Protein AF-A0A2M8NS99-F1 (afdb_monomer)

Mean predicted aligned error: 9.08 Å

pLDDT: mean 77.63, std 15.76, range [29.02, 94.31]

Solvent-accessible surface area (backbone atoms only — not comparable to full-atom values): 10751 Å² total; per-residue (Å²): 141,72,66,73,66,52,71,76,62,63,69,72,91,75,60,57,54,27,53,66,47,41,53,50,58,48,65,72,43,57,69,70,59,41,52,50,49,53,50,55,52,52,52,53,46,52,51,51,50,53,51,46,49,51,53,46,47,68,54,48,51,61,51,54,48,69,75,50,87,65,90,80,51,76,65,55,56,52,54,54,49,51,52,55,53,51,39,52,54,50,37,52,63,74,55,77,56,71,60,64,80,67,55,56,99,84,62,46,72,67,52,52,27,51,49,39,17,51,51,24,24,54,44,17,26,55,38,17,27,54,49,30,30,51,49,48,49,52,53,50,52,53,50,47,58,63,24,70,79,54,90,58,91,76,82,86,55,68,66,60,33,51,49,47,4,47,51,38,8,65,56,38,8,60,46,37,9,50,51,29,27,51,46,31,46,49,55,55,51,52,55,50,62,70,63,74,110

Secondary structure (DSSP, 8-state):
--SHHHHH---GGGS-SSHHHHHHHHHHS-HHHHHHHHHHHHHHHHHHHHHHHHHHHHHHHHHHHHHS-S---HHHHHHHHHHHHHHHHHHHHHH--SS-S---TT--HHHHHHHHHHHHHHHHHHHHHHHHHHHHHHHHHHHHHHHHTTT------HHHHHHHHHHHHHHHHHHHHHHHHHHHHHHHHHHHHHH--

Foldseek 3Di:
DPVVVVLLCLPPVPFQFFPVSLVVLLVPFDPVLNVVLVCQLVVV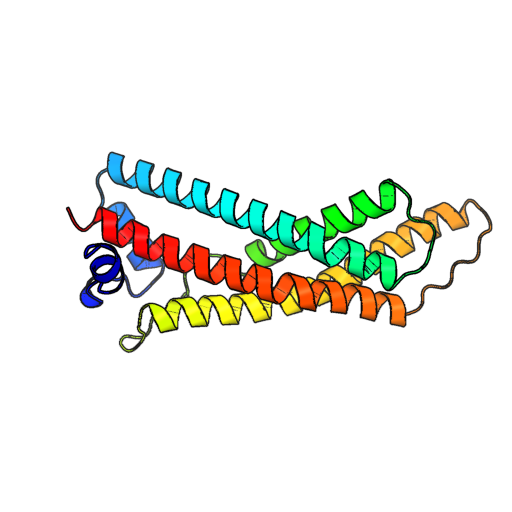LVVLLVVLLVVLLVPLVVVLCVVDPDDDDPVNSVLVSVLLSVLLVVLVVVVVDLFDGGHDPPDDLVNRLQVLLQVQLVSLLVSLLVSQLVSLVVVVVVVVVVCVVPPDDDDDDPVSSNVRSNSSNVSRSNSSSVSSSVSSCSSRSSSSVSVVD

Radius of gyration: 21.04 Å; Cα contacts (8 Å, |Δi|>4): 174; chains: 1; bounding box: 45×29×65 Å

Sequence (197 aa):
MLEIGAIIMLDLKSLPPSRIEHFEALRQLPIGRRIQYALWFNGLTIITFAGLCAISIVVLLPIIQSAIPRRWSFGDYVLVTISIICTFFIAIGMTGGELPERITPKDTLRHIILRSGRQGFITGFFVGVGFGMMWAVAVRVGLLYAQLNTIYGQAVFLEDLILYGGLLGLFIAPMFGLFRICTSGLSYGLLALMKGE

Structure (mmCIF, N/CA/C/O backbone):
data_AF-A0A2M8NS99-F1
#
_entry.id   AF-A0A2M8NS99-F1
#
loop_
_atom_site.group_PDB
_atom_site.id
_atom_site.type_symbol
_atom_site.label_atom_id
_atom_site.label_alt_id
_atom_site.label_comp_id
_atom_site.label_asym_id
_atom_site.label_entity_id
_atom_site.label_seq_id
_atom_site.pdbx_PDB_ins_code
_atom_site.Cartn_x
_atom_site.Cartn_y
_atom_site.Cartn_z
_atom_site.occupancy
_atom_site.B_iso_or_equiv
_atom_site.auth_seq_id
_atom_site.auth_comp_id
_atom_site.auth_asym_id
_atom_site.auth_atom_id
_atom_site.pdbx_PDB_model_num
ATOM 1 N N . MET A 1 1 ? 3.481 -12.203 30.696 1.00 32.72 1 MET A N 1
ATOM 2 C CA . MET A 1 1 ? 3.207 -13.023 29.487 1.00 32.72 1 MET A CA 1
ATOM 3 C C . MET A 1 1 ? 1.723 -13.401 29.315 1.00 32.72 1 MET A C 1
ATOM 5 O O . MET A 1 1 ? 1.426 -14.233 28.472 1.00 32.72 1 MET A O 1
ATOM 9 N N . LEU A 1 2 ? 0.783 -12.768 30.038 1.00 29.02 2 LEU A N 1
ATOM 10 C CA . LEU A 1 2 ? -0.653 -13.108 30.009 1.00 29.02 2 LEU A CA 1
ATOM 11 C C . LEU A 1 2 ? -1.564 -11.999 29.441 1.00 29.02 2 LEU A C 1
ATOM 13 O O . LEU A 1 2 ? -2.751 -12.230 29.260 1.00 29.02 2 LEU A O 1
ATOM 17 N N . GLU A 1 3 ? -1.027 -10.828 29.087 1.00 31.98 3 GLU A N 1
ATOM 18 C CA . GLU A 1 3 ? -1.849 -9.682 28.651 1.00 31.98 3 GLU A CA 1
ATOM 19 C C . GLU A 1 3 ? -2.014 -9.561 27.128 1.00 31.98 3 GLU A C 1
ATOM 21 O O . GLU A 1 3 ? -2.964 -8.949 26.654 1.00 31.98 3 GLU A O 1
ATOM 26 N N . ILE A 1 4 ? -1.165 -10.221 26.334 1.00 37.28 4 ILE A N 1
ATOM 27 C CA . ILE A 1 4 ? -1.300 -10.216 24.865 1.00 37.28 4 ILE A CA 1
ATOM 28 C C . ILE A 1 4 ? -2.486 -11.095 24.421 1.00 37.28 4 ILE A C 1
ATOM 30 O O . ILE A 1 4 ? -3.126 -10.815 23.410 1.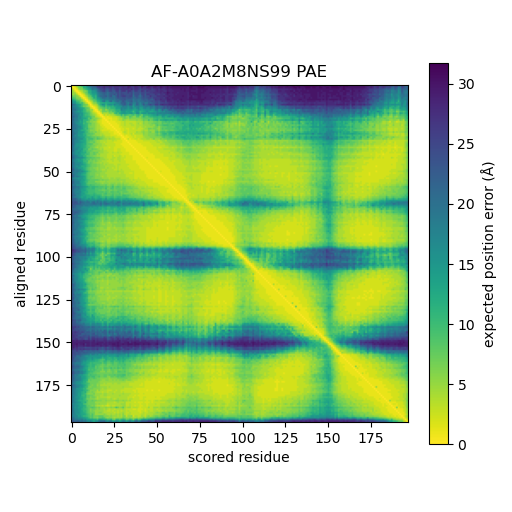00 37.28 4 ILE A O 1
ATOM 34 N N . GLY A 1 5 ? -2.839 -12.120 25.207 1.00 29.16 5 GLY A N 1
ATOM 35 C CA . GLY A 1 5 ? -4.006 -12.972 24.948 1.00 29.16 5 GLY A CA 1
ATOM 36 C C . GLY A 1 5 ? -5.347 -12.267 25.180 1.00 29.16 5 GLY A C 1
ATOM 37 O O . GLY A 1 5 ? -6.315 -12.560 24.481 1.00 29.16 5 GLY A O 1
ATOM 38 N N . ALA A 1 6 ? -5.398 -11.295 26.097 1.00 35.88 6 ALA A N 1
ATOM 39 C CA . ALA A 1 6 ? -6.616 -10.548 26.414 1.00 35.88 6 ALA A CA 1
ATOM 40 C C . ALA A 1 6 ? -6.989 -9.527 25.324 1.00 35.88 6 ALA A C 1
ATOM 42 O O . ALA A 1 6 ? -8.168 -9.322 25.054 1.00 35.88 6 ALA A O 1
ATOM 43 N N . ILE A 1 7 ? -6.002 -8.964 24.615 1.00 42.00 7 ILE A N 1
ATOM 44 C CA . ILE A 1 7 ? -6.237 -8.038 23.488 1.00 42.00 7 ILE A CA 1
ATOM 45 C C . ILE A 1 7 ? -6.916 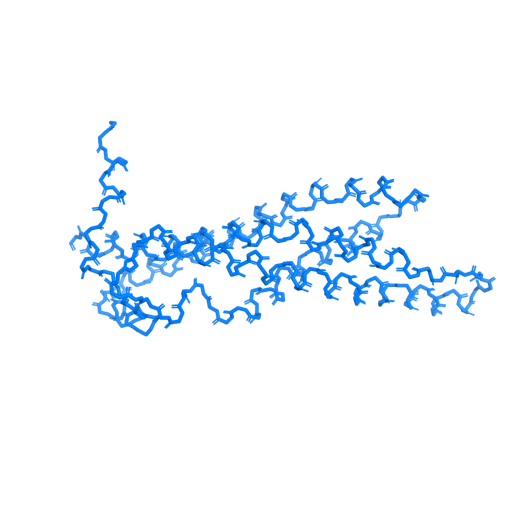-8.756 22.301 1.00 42.00 7 ILE A C 1
ATOM 47 O O . ILE A 1 7 ? -7.625 -8.136 21.510 1.00 42.00 7 ILE A O 1
ATOM 51 N N . ILE A 1 8 ? -6.752 -10.080 22.192 1.00 43.75 8 ILE A N 1
ATOM 52 C CA . ILE A 1 8 ? -7.349 -10.906 21.128 1.00 43.75 8 ILE A CA 1
ATOM 53 C C . ILE A 1 8 ? -8.801 -11.312 21.462 1.00 43.75 8 ILE A C 1
ATOM 55 O O . ILE A 1 8 ? -9.576 -11.618 20.555 1.00 43.75 8 ILE A O 1
ATOM 59 N N . MET A 1 9 ? -9.208 -11.246 22.735 1.00 39.00 9 MET A N 1
ATOM 60 C CA . MET A 1 9 ? -10.585 -11.467 23.201 1.00 39.00 9 MET A CA 1
ATOM 61 C C . MET A 1 9 ? -11.282 -10.137 23.517 1.00 39.00 9 MET A C 1
ATOM 63 O O . MET A 1 9 ? -11.826 -9.935 24.598 1.00 39.00 9 MET A O 1
ATOM 67 N N . LEU A 1 10 ? -11.293 -9.210 22.560 1.00 49.06 10 LEU A N 1
ATOM 68 C CA . LEU A 1 10 ? -12.220 -8.086 22.638 1.00 49.06 10 LEU A CA 1
ATOM 69 C C . LEU A 1 10 ? -13.653 -8.599 22.488 1.00 49.06 10 LEU A C 1
ATOM 71 O O . LEU A 1 10 ? -14.004 -9.161 21.449 1.00 49.06 10 LEU A O 1
ATOM 75 N N . ASP A 1 11 ? -14.463 -8.425 23.537 1.00 48.09 11 ASP A N 1
ATOM 76 C CA . ASP A 1 11 ? -15.867 -8.832 23.553 1.00 48.09 11 ASP A CA 1
ATOM 77 C C . ASP A 1 11 ? -16.628 -8.128 22.414 1.00 48.09 11 ASP A C 1
ATOM 79 O O . ASP A 1 11 ? -16.806 -6.902 22.376 1.00 48.09 11 ASP A O 1
ATOM 83 N N . LEU A 1 12 ? -17.033 -8.947 21.443 1.00 50.41 12 LEU A N 1
ATOM 84 C CA . LEU A 1 12 ? -17.533 -8.576 20.119 1.00 50.41 12 LEU A CA 1
ATOM 85 C C . LEU A 1 12 ? -18.856 -7.804 20.154 1.00 50.41 12 LEU A C 1
ATOM 87 O O . LEU A 1 12 ? -19.210 -7.179 19.158 1.00 50.41 12 LEU A O 1
ATOM 91 N N . LYS A 1 13 ? -19.571 -7.795 21.287 1.00 51.09 13 LYS A N 1
ATOM 92 C CA . LYS A 1 13 ? -20.798 -6.996 21.460 1.00 51.09 13 LYS A CA 1
ATOM 93 C C . LYS A 1 13 ? -20.552 -5.483 21.470 1.00 51.09 13 LYS A C 1
ATOM 95 O O . LYS A 1 13 ? -21.506 -4.721 21.355 1.00 51.09 13 LYS A O 1
ATOM 100 N N . SER A 1 14 ? -19.301 -5.044 21.617 1.00 55.12 14 SER A N 1
ATOM 101 C CA . SER A 1 14 ? -18.930 -3.627 21.746 1.00 55.12 14 SER A CA 1
ATOM 102 C C . SER A 1 14 ? -18.462 -2.963 20.441 1.00 55.12 14 SER A C 1
ATOM 104 O O . SER A 1 14 ? -18.268 -1.738 20.410 1.00 55.12 14 SER A O 1
ATOM 106 N N . LEU A 1 15 ? -18.266 -3.751 19.373 1.00 59.66 15 LEU A N 1
ATOM 107 C CA . LEU A 1 15 ? -17.761 -3.248 18.098 1.00 59.66 15 LEU A CA 1
ATOM 108 C C . LEU A 1 15 ? -18.888 -2.588 17.293 1.00 59.66 15 LEU A C 1
ATOM 110 O O . LEU A 1 15 ? -19.929 -3.207 17.079 1.00 59.66 15 LEU A O 1
ATOM 114 N N . PRO A 1 16 ? -18.685 -1.351 16.813 1.00 61.56 16 PRO A N 1
ATOM 115 C CA . PRO A 1 16 ? -19.685 -0.661 16.017 1.00 61.56 16 PRO A CA 1
ATOM 116 C C . PRO A 1 16 ? -19.876 -1.382 14.668 1.00 61.56 16 PRO A C 1
ATOM 118 O O . PRO A 1 16 ? -18.897 -1.548 13.935 1.00 61.56 16 PRO A O 1
ATOM 121 N N . PRO A 1 17 ? -21.104 -1.806 14.317 1.00 60.12 17 PRO A N 1
ATOM 122 C CA . PRO A 1 17 ? -21.406 -2.611 13.130 1.00 60.12 17 PRO A CA 1
ATOM 123 C C . PRO A 1 17 ? -21.343 -1.829 11.809 1.00 60.12 17 PRO A C 1
ATOM 125 O O . PRO A 1 17 ? -21.437 -2.405 10.721 1.00 60.12 17 PRO A O 1
ATOM 128 N N . SER A 1 18 ? -21.160 -0.513 11.866 1.00 67.50 18 SER A N 1
ATOM 129 C CA . SER A 1 18 ? -20.999 0.318 10.683 1.00 67.50 18 SER A CA 1
ATOM 130 C C . SER A 1 18 ? -19.940 1.391 10.892 1.00 67.50 18 SER A C 1
ATOM 132 O O . SER A 1 18 ? -19.623 1.796 12.012 1.00 67.50 18 SER A O 1
ATOM 134 N N . ARG A 1 19 ? -19.400 1.895 9.779 1.00 68.88 19 ARG A N 1
ATOM 135 C CA . ARG A 1 19 ? -18.480 3.038 9.781 1.00 68.88 19 ARG A CA 1
ATOM 136 C C . ARG A 1 19 ? -19.095 4.263 10.472 1.00 68.88 19 ARG A C 1
ATOM 138 O O . ARG A 1 19 ? -18.383 4.998 11.146 1.00 68.88 19 ARG A O 1
ATOM 145 N N . ILE A 1 20 ? -20.404 4.461 10.316 1.00 71.25 20 ILE A N 1
ATOM 146 C CA . ILE A 1 20 ? -21.157 5.557 10.940 1.00 71.25 20 ILE A CA 1
ATOM 147 C C . ILE A 1 20 ? -21.161 5.377 12.458 1.00 71.25 20 ILE A C 1
ATOM 149 O O . ILE A 1 20 ? -20.735 6.275 13.180 1.00 71.25 20 ILE A O 1
ATOM 153 N N . GLU A 1 21 ? -21.520 4.186 12.930 1.00 72.31 21 GLU A 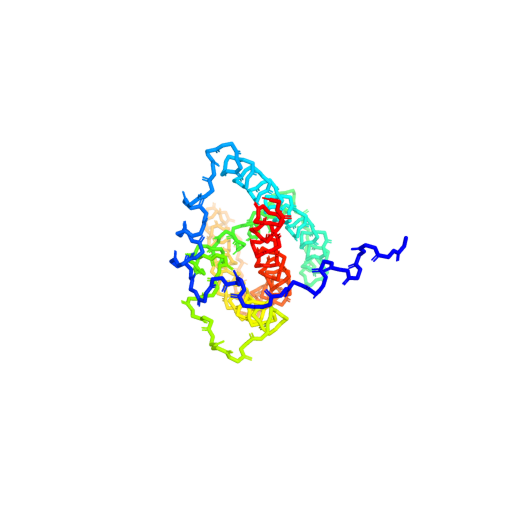N 1
ATOM 154 C CA . GLU A 1 21 ? -21.538 3.866 14.360 1.00 72.31 21 GLU A CA 1
ATOM 155 C C . GLU A 1 21 ? -20.137 3.907 14.984 1.00 72.31 21 GLU A C 1
ATOM 157 O O . GLU A 1 21 ? -19.986 4.229 16.161 1.00 72.31 21 GLU A O 1
ATOM 162 N N . HIS A 1 22 ? -19.082 3.659 14.199 1.00 77.25 22 HIS A N 1
ATOM 163 C CA . HIS A 1 22 ? -17.699 3.835 14.653 1.00 77.25 22 HIS A CA 1
ATOM 164 C C . HIS A 1 22 ? -17.378 5.300 14.923 1.00 77.25 22 HIS A C 1
ATOM 166 O O . HIS A 1 22 ? -16.815 5.638 15.964 1.00 77.25 22 HIS A O 1
ATOM 172 N N . PHE A 1 23 ? -17.781 6.193 14.020 1.00 77.81 23 PHE A N 1
ATOM 173 C CA . PHE A 1 23 ? -17.615 7.627 14.230 1.00 77.81 23 PHE A CA 1
ATOM 174 C C . PHE A 1 23 ? -18.500 8.163 15.356 1.00 77.81 23 PHE A C 1
ATOM 176 O O . PHE A 1 23 ? -18.070 9.059 16.081 1.00 77.81 23 PHE A O 1
ATOM 183 N N . GLU A 1 24 ? -19.699 7.619 15.544 1.00 81.19 24 GLU A N 1
ATOM 184 C CA . GLU A 1 24 ? -20.558 7.961 16.680 1.00 81.19 24 GLU A CA 1
ATOM 185 C C . GLU A 1 24 ? -19.942 7.516 18.007 1.00 81.19 24 GLU A C 1
ATOM 187 O O . GLU A 1 24 ? -19.846 8.321 18.932 1.00 81.19 24 GLU A O 1
ATOM 192 N N . ALA A 1 25 ? -19.419 6.291 18.075 1.00 79.25 25 ALA A N 1
ATOM 193 C CA . ALA A 1 25 ? -18.695 5.798 19.241 1.00 79.25 25 ALA A CA 1
ATOM 194 C C . ALA A 1 25 ? -17.472 6.669 19.572 1.00 79.25 25 ALA A C 1
ATOM 196 O O . ALA A 1 25 ? -17.227 6.974 20.737 1.00 79.25 25 ALA A O 1
ATOM 197 N N . LEU A 1 26 ? -16.731 7.128 18.558 1.00 82.19 26 LEU A N 1
ATOM 198 C CA . LEU A 1 26 ? -15.632 8.077 18.750 1.00 82.19 26 LEU A CA 1
ATOM 199 C C . LEU A 1 26 ? -16.122 9.448 19.227 1.00 82.19 26 LEU A C 1
ATOM 201 O O . LEU A 1 26 ? -15.456 10.080 20.039 1.00 82.19 26 LEU A O 1
ATOM 205 N N . ARG A 1 27 ? -17.273 9.933 18.745 1.00 83.38 27 ARG A N 1
ATOM 206 C CA . ARG A 1 27 ? -17.846 11.217 19.186 1.00 83.38 27 ARG A CA 1
ATOM 207 C C . ARG A 1 27 ? -18.279 11.199 20.649 1.00 83.38 27 ARG A C 1
ATOM 209 O O . ARG A 1 27 ? -18.226 12.254 21.272 1.00 83.38 27 ARG A O 1
ATOM 216 N N . GLN A 1 28 ? -18.675 10.040 21.169 1.00 86.12 28 GLN A N 1
ATOM 217 C CA . GLN A 1 28 ? -19.060 9.858 22.571 1.00 86.12 28 GLN A CA 1
ATOM 218 C C . GLN A 1 28 ? -17.864 9.894 23.535 1.00 86.12 28 GLN A C 1
ATOM 220 O O . GLN A 1 28 ? -18.055 10.112 24.729 1.00 86.12 28 GLN A O 1
ATOM 225 N N . LEU A 1 29 ? -16.633 9.713 23.044 1.00 83.00 29 LEU A N 1
ATOM 226 C CA . LEU A 1 29 ? -15.439 9.810 23.880 1.00 83.00 29 LEU A CA 1
ATOM 227 C C . LEU A 1 29 ? -15.157 11.268 24.297 1.00 83.00 29 LEU A C 1
ATOM 229 O O . LEU A 1 29 ? -15.370 12.194 23.504 1.00 83.00 29 LEU A O 1
ATOM 233 N N . PRO A 1 30 ? -14.582 11.490 25.495 1.00 88.44 30 PRO A N 1
ATOM 234 C CA . PRO A 1 30 ? -14.069 12.796 25.896 1.00 88.44 30 PRO A CA 1
ATOM 235 C C . PRO A 1 30 ? -13.085 13.358 24.865 1.00 88.44 30 PRO A C 1
ATOM 237 O O . PRO A 1 30 ? -12.313 12.615 24.253 1.00 88.44 30 PRO A O 1
ATOM 240 N N . ILE A 1 31 ? -13.058 14.685 24.715 1.00 86.56 31 ILE A N 1
ATOM 241 C CA . ILE A 1 31 ? -12.231 15.377 23.709 1.00 86.56 31 ILE A CA 1
ATOM 242 C C . ILE A 1 31 ? -10.755 14.944 23.783 1.00 86.56 31 ILE A C 1
ATOM 244 O O . ILE A 1 31 ? -10.148 14.690 22.745 1.00 86.56 31 ILE A O 1
ATOM 248 N N . GLY A 1 32 ? -10.196 14.770 24.988 1.00 87.50 32 GLY A N 1
ATOM 249 C CA . GLY A 1 32 ? -8.818 14.297 25.172 1.00 87.50 32 GLY A CA 1
ATOM 250 C C . GLY A 1 32 ? -8.560 12.913 24.559 1.00 87.50 32 GLY A C 1
ATOM 251 O O . GLY A 1 32 ? -7.620 12.755 23.780 1.00 87.50 32 GLY A O 1
ATOM 252 N N . ARG A 1 33 ? -9.442 11.935 24.820 1.00 84.69 33 ARG A N 1
ATOM 253 C CA . ARG A 1 33 ? -9.347 10.584 24.234 1.00 84.69 33 ARG A CA 1
ATOM 254 C C . ARG A 1 33 ? -9.556 10.612 22.714 1.00 84.69 33 ARG A C 1
ATOM 256 O O . ARG A 1 33 ? -8.884 9.885 21.993 1.00 84.69 33 ARG A O 1
ATOM 263 N N . ARG A 1 34 ? -10.408 11.505 22.193 1.00 85.56 34 ARG A N 1
ATOM 264 C CA . ARG A 1 34 ? -10.602 11.688 20.739 1.00 85.56 34 ARG A CA 1
ATOM 265 C C . ARG A 1 34 ? -9.351 12.202 20.033 1.00 85.56 34 ARG A C 1
ATOM 267 O O . ARG A 1 34 ? -9.017 11.720 18.952 1.00 85.56 34 ARG A O 1
ATOM 274 N N . ILE A 1 35 ? -8.670 13.179 20.631 1.00 87.69 35 ILE A N 1
ATOM 275 C CA . ILE A 1 35 ? -7.415 13.720 20.092 1.00 87.69 35 ILE A CA 1
ATOM 276 C C . ILE A 1 35 ? -6.336 12.639 20.116 1.00 87.69 35 ILE A C 1
ATOM 278 O O . ILE A 1 35 ? -5.660 12.433 19.111 1.00 87.69 35 ILE A O 1
ATOM 282 N N . GLN A 1 36 ? -6.223 11.897 21.221 1.00 87.69 36 GLN A N 1
ATOM 283 C CA . GLN A 1 36 ? -5.312 10.758 21.309 1.00 87.69 36 GLN A CA 1
ATOM 284 C C . GLN A 1 36 ? -5.617 9.725 20.220 1.00 87.69 36 GLN A C 1
ATOM 286 O O . GLN A 1 36 ? -4.703 9.349 19.491 1.00 87.69 36 GLN A O 1
ATOM 291 N N . TYR A 1 37 ? -6.884 9.331 20.034 1.00 87.31 37 TYR A N 1
ATOM 292 C CA . TYR A 1 37 ? -7.280 8.402 18.969 1.00 87.31 37 TYR A CA 1
ATOM 293 C C . TYR A 1 37 ? -6.774 8.873 17.611 1.00 87.31 37 TYR A C 1
ATOM 295 O O . TYR A 1 37 ? -6.111 8.119 16.905 1.00 87.31 37 TYR A O 1
ATOM 303 N N . ALA A 1 38 ? -7.047 10.132 17.264 1.00 86.12 38 ALA A N 1
ATOM 304 C CA . ALA A 1 38 ? -6.646 10.691 15.984 1.00 86.12 38 ALA A CA 1
ATOM 305 C C . ALA A 1 38 ? -5.121 10.703 15.810 1.00 86.12 38 ALA A C 1
ATOM 307 O O . ALA A 1 38 ? -4.639 10.351 14.736 1.00 86.12 38 ALA A O 1
ATOM 308 N N . LEU A 1 39 ? -4.358 11.072 16.842 1.00 90.44 39 LEU A N 1
ATOM 309 C CA . LEU A 1 39 ? -2.895 11.103 16.779 1.00 90.44 39 LEU A CA 1
ATOM 310 C C . LEU A 1 39 ? -2.304 9.702 16.598 1.00 90.44 39 LEU A C 1
ATOM 312 O O . LEU A 1 39 ? -1.512 9.490 15.682 1.00 90.44 39 LEU A O 1
ATOM 316 N N . TRP A 1 40 ? -2.723 8.741 17.424 1.00 89.44 40 TRP A N 1
ATOM 317 C CA . TRP A 1 40 ? -2.249 7.359 17.340 1.00 89.44 40 TRP A CA 1
ATOM 318 C C . TRP A 1 40 ? -2.634 6.718 16.011 1.00 89.44 40 TRP A C 1
ATOM 320 O O . TRP A 1 40 ? -1.791 6.126 15.339 1.00 89.44 40 TRP A O 1
ATOM 330 N N . PHE A 1 41 ? -3.890 6.880 15.601 1.00 88.69 41 PHE A N 1
ATOM 331 C CA . PHE A 1 41 ? -4.403 6.284 14.379 1.00 88.69 41 PHE A CA 1
ATOM 332 C C . PHE A 1 41 ? -3.713 6.842 13.128 1.00 88.69 41 PHE A C 1
ATOM 334 O O . PHE A 1 41 ? -3.200 6.070 12.316 1.00 88.69 41 PHE A O 1
ATOM 341 N N . ASN A 1 42 ? -3.634 8.171 12.984 1.00 89.25 42 ASN A N 1
ATOM 342 C CA . ASN A 1 42 ? -2.968 8.785 11.832 1.00 89.25 42 ASN A CA 1
ATOM 343 C C . ASN A 1 42 ? -1.463 8.500 11.839 1.00 89.25 42 ASN A C 1
ATOM 345 O O . ASN A 1 42 ? -0.911 8.131 10.805 1.00 89.25 42 ASN A O 1
ATOM 349 N N . GLY A 1 43 ? -0.805 8.614 12.997 1.00 90.62 43 GLY A N 1
ATOM 350 C CA . GLY A 1 43 ? 0.626 8.348 13.127 1.00 90.62 43 GLY A CA 1
ATOM 351 C C . GLY A 1 43 ? 0.987 6.923 12.709 1.00 90.62 43 GLY A C 1
ATOM 352 O O . GLY A 1 43 ? 1.847 6.726 11.852 1.00 90.62 43 GLY A O 1
ATOM 353 N N . LEU A 1 44 ? 0.277 5.922 13.240 1.00 90.88 44 LEU A N 1
ATOM 354 C CA . LEU A 1 44 ? 0.514 4.517 12.895 1.00 90.88 44 LEU A CA 1
ATOM 355 C C . LEU A 1 44 ? 0.145 4.200 11.441 1.00 90.88 44 LEU A C 1
ATOM 357 O O . LEU A 1 44 ? 0.827 3.398 10.802 1.00 90.88 44 LEU A O 1
ATOM 361 N N . THR A 1 45 ? -0.877 4.855 10.888 1.00 90.25 45 THR A N 1
ATOM 362 C CA . THR A 1 45 ? -1.252 4.710 9.473 1.00 90.25 45 THR A CA 1
ATOM 363 C C . THR A 1 45 ? -0.161 5.246 8.548 1.00 90.25 45 THR A C 1
ATOM 365 O O . THR A 1 45 ? 0.227 4.554 7.607 1.00 90.25 45 THR A O 1
ATOM 368 N N . ILE A 1 46 ? 0.399 6.425 8.844 1.00 91.88 46 ILE A N 1
ATOM 369 C CA . ILE A 1 46 ? 1.512 7.018 8.087 1.00 91.88 46 ILE A CA 1
ATOM 370 C C . ILE A 1 46 ? 2.758 6.132 8.170 1.00 91.88 46 ILE A C 1
ATOM 372 O O . ILE A 1 46 ? 3.385 5.868 7.146 1.00 91.88 46 ILE A O 1
ATOM 376 N N . ILE A 1 47 ? 3.101 5.630 9.361 1.00 93.88 47 ILE A N 1
ATOM 377 C CA . ILE A 1 47 ? 4.246 4.724 9.548 1.00 93.88 47 ILE A CA 1
ATOM 378 C C . ILE A 1 47 ? 4.050 3.435 8.740 1.00 93.88 47 ILE A C 1
ATOM 380 O O . ILE A 1 47 ? 4.959 3.004 8.031 1.00 93.88 47 ILE A O 1
ATOM 384 N N . THR A 1 48 ? 2.855 2.843 8.800 1.00 91.44 48 THR A N 1
ATOM 385 C CA . THR A 1 48 ? 2.519 1.620 8.054 1.00 91.44 48 THR A CA 1
ATOM 386 C C . THR A 1 48 ? 2.598 1.857 6.546 1.00 91.44 48 THR A C 1
ATOM 388 O O . THR A 1 48 ? 3.186 1.052 5.826 1.00 91.44 48 THR A O 1
ATOM 391 N N . PHE A 1 49 ? 2.056 2.979 6.065 1.00 91.62 49 PHE A N 1
ATOM 392 C CA . PHE A 1 49 ? 2.149 3.391 4.666 1.00 91.62 49 PHE A CA 1
ATOM 393 C C . PHE A 1 49 ? 3.607 3.544 4.220 1.00 91.62 49 PHE A C 1
ATOM 395 O O . PHE A 1 49 ? 4.018 2.923 3.244 1.00 91.62 49 PHE A O 1
ATOM 402 N N . ALA A 1 50 ? 4.404 4.326 4.952 1.00 93.25 50 ALA A N 1
ATOM 403 C CA . ALA A 1 50 ? 5.798 4.584 4.611 1.00 93.25 50 ALA A CA 1
ATOM 404 C C . ALA A 1 50 ? 6.631 3.293 4.611 1.00 93.25 50 ALA A C 1
ATOM 406 O O . ALA A 1 50 ? 7.403 3.062 3.681 1.00 93.25 50 ALA A O 1
ATOM 407 N N . GLY A 1 51 ? 6.427 2.422 5.606 1.00 93.56 51 GLY A N 1
ATOM 408 C CA . GLY A 1 51 ? 7.104 1.130 5.700 1.00 93.56 51 GLY A CA 1
ATOM 409 C C . GLY A 1 51 ? 6.773 0.202 4.530 1.00 93.56 51 GLY A C 1
ATOM 410 O O . GLY A 1 51 ? 7.678 -0.352 3.910 1.00 93.56 51 GLY A O 1
ATOM 411 N N . LEU A 1 52 ? 5.493 0.070 4.171 1.00 93.69 52 LEU A N 1
ATOM 412 C CA . LEU A 1 52 ? 5.070 -0.787 3.058 1.00 93.69 52 LEU A CA 1
ATOM 413 C C . LEU A 1 52 ? 5.488 -0.224 1.695 1.00 93.69 52 LEU A C 1
ATOM 415 O O . LEU A 1 52 ? 5.887 -0.993 0.819 1.00 93.69 52 LEU A O 1
ATOM 419 N N . CYS A 1 53 ? 5.475 1.100 1.522 1.00 92.19 53 CYS A N 1
ATOM 420 C CA . CYS A 1 53 ? 6.053 1.758 0.350 1.00 92.19 53 CYS A CA 1
ATOM 421 C C . CYS A 1 53 ? 7.556 1.472 0.244 1.00 92.19 53 CYS A C 1
ATOM 423 O O . CYS A 1 53 ? 8.018 1.061 -0.817 1.00 92.19 53 CYS A O 1
ATOM 425 N N . ALA A 1 54 ? 8.314 1.623 1.336 1.00 93.06 54 ALA A N 1
ATOM 426 C CA . ALA A 1 54 ? 9.750 1.351 1.353 1.00 93.06 54 ALA A CA 1
ATOM 427 C C . ALA A 1 54 ? 10.061 -0.112 1.004 1.00 93.06 54 ALA A C 1
ATOM 429 O O . ALA A 1 54 ? 10.906 -0.365 0.148 1.00 93.06 54 ALA A O 1
ATOM 430 N N . ILE A 1 55 ? 9.332 -1.071 1.589 1.00 93.38 55 ILE A N 1
ATOM 431 C CA . ILE A 1 55 ? 9.462 -2.498 1.251 1.00 93.38 55 ILE A CA 1
ATOM 432 C C . ILE A 1 55 ? 9.149 -2.725 -0.232 1.00 93.38 55 ILE A C 1
ATOM 434 O O . ILE A 1 55 ? 9.910 -3.397 -0.923 1.00 93.38 55 ILE A O 1
ATOM 438 N N . SER A 1 56 ? 8.067 -2.128 -0.740 1.00 91.31 56 SER A N 1
ATOM 439 C CA . SER A 1 56 ? 7.685 -2.247 -2.151 1.00 91.31 56 SER A CA 1
ATOM 440 C C . SER A 1 56 ? 8.783 -1.726 -3.075 1.00 91.31 56 SER A C 1
ATOM 442 O O . SER A 1 56 ? 9.112 -2.391 -4.047 1.00 91.31 56 SER A O 1
ATOM 444 N N . ILE A 1 57 ? 9.392 -0.579 -2.760 1.00 91.56 57 ILE A N 1
ATOM 445 C CA . ILE A 1 57 ? 10.493 -0.002 -3.544 1.00 91.56 57 ILE A CA 1
ATOM 446 C C . ILE A 1 57 ? 11.716 -0.921 -3.511 1.00 91.56 57 ILE A C 1
ATOM 448 O O . ILE A 1 57 ? 12.242 -1.264 -4.566 1.00 91.56 57 ILE A O 1
ATOM 452 N N . VAL A 1 58 ? 12.141 -1.357 -2.322 1.00 91.94 58 VAL A N 1
ATOM 453 C CA . VAL A 1 58 ? 13.329 -2.209 -2.142 1.00 91.94 58 VAL A CA 1
ATOM 454 C C . VAL A 1 58 ? 13.190 -3.543 -2.877 1.00 91.94 58 VAL A C 1
ATOM 456 O O . VAL A 1 58 ? 14.176 -4.048 -3.405 1.00 91.94 58 VAL A O 1
ATOM 459 N N . VAL A 1 59 ? 11.982 -4.106 -2.938 1.00 90.31 59 VAL A N 1
ATOM 460 C CA . VAL A 1 59 ? 11.732 -5.399 -3.588 1.00 90.31 59 VAL A CA 1
ATOM 461 C C . VAL A 1 59 ? 11.467 -5.250 -5.086 1.00 90.31 59 VAL A C 1
ATOM 463 O O . VAL A 1 59 ? 12.029 -5.992 -5.889 1.00 90.31 59 VAL A O 1
ATOM 466 N N . LEU A 1 60 ? 10.615 -4.305 -5.485 1.00 87.44 60 LEU A N 1
ATOM 467 C CA . LEU A 1 60 ? 10.170 -4.181 -6.871 1.00 87.44 60 LEU A CA 1
ATOM 468 C C . LEU A 1 60 ? 11.259 -3.595 -7.773 1.00 87.44 60 LEU A C 1
ATOM 470 O O . LEU A 1 60 ? 11.371 -3.991 -8.932 1.00 87.44 60 LEU A O 1
ATOM 474 N N . LEU A 1 61 ? 12.080 -2.680 -7.254 1.00 87.25 61 LEU A N 1
ATOM 475 C CA . LEU A 1 61 ? 13.099 -2.007 -8.051 1.00 87.25 61 LEU A CA 1
ATOM 476 C C . LEU A 1 61 ? 14.131 -2.998 -8.640 1.00 87.25 61 LEU A C 1
ATOM 478 O O . LEU A 1 61 ? 14.262 -3.006 -9.865 1.00 87.25 61 LEU A O 1
ATOM 482 N N . PRO A 1 62 ? 14.780 -3.897 -7.868 1.00 87.62 62 PRO A N 1
ATOM 483 C CA . PRO A 1 62 ? 15.677 -4.916 -8.431 1.00 87.62 62 PRO A CA 1
ATOM 484 C C . PRO A 1 62 ? 14.999 -5.855 -9.439 1.00 87.62 62 PRO A C 1
ATOM 486 O O . PRO A 1 62 ? 15.611 -6.288 -10.417 1.00 87.62 62 PRO A O 1
ATOM 489 N N . ILE A 1 63 ? 13.718 -6.166 -9.230 1.00 87.19 63 ILE A N 1
ATOM 490 C CA . ILE A 1 63 ? 12.959 -7.053 -10.119 1.00 87.19 63 ILE A CA 1
ATOM 491 C C . ILE A 1 63 ? 12.720 -6.378 -11.467 1.00 87.19 63 ILE A C 1
ATOM 493 O O . ILE A 1 63 ? 12.990 -6.978 -12.502 1.00 87.19 63 ILE A O 1
ATOM 497 N N . ILE A 1 64 ? 12.303 -5.111 -11.478 1.00 83.69 64 ILE A N 1
ATOM 498 C CA . ILE A 1 64 ? 12.138 -4.368 -12.734 1.00 83.69 64 ILE A CA 1
ATOM 499 C C . ILE A 1 64 ? 13.494 -4.198 -13.436 1.00 83.69 64 ILE A C 1
ATOM 501 O O . ILE A 1 64 ? 13.569 -4.315 -14.658 1.00 83.69 64 ILE A O 1
ATOM 505 N N . GLN A 1 65 ? 14.578 -3.976 -12.688 1.00 83.81 65 GLN A N 1
ATOM 506 C CA . GLN A 1 65 ? 15.922 -3.874 -13.263 1.00 83.81 65 GLN A CA 1
ATOM 507 C C . GLN A 1 65 ? 16.385 -5.157 -13.950 1.00 83.81 65 GLN A C 1
ATOM 509 O O . GLN A 1 65 ? 16.949 -5.093 -15.040 1.00 83.81 65 GLN A O 1
ATOM 514 N N . SER A 1 66 ? 16.150 -6.309 -13.321 1.00 83.75 66 SER A N 1
ATOM 515 C CA . SER A 1 66 ? 16.498 -7.609 -13.903 1.00 83.75 66 SER A CA 1
ATOM 516 C C . SER A 1 66 ? 15.600 -7.981 -15.086 1.00 83.75 66 SER A C 1
ATOM 518 O O . SER A 1 66 ? 16.082 -8.571 -16.049 1.00 83.75 66 SER A O 1
ATOM 520 N N . ALA A 1 67 ? 14.324 -7.590 -15.048 1.00 80.12 67 ALA A N 1
ATOM 521 C CA . ALA A 1 67 ? 13.366 -7.840 -16.120 1.00 80.12 67 ALA A CA 1
ATOM 522 C C . ALA A 1 67 ? 13.590 -6.953 -17.358 1.00 80.12 67 ALA A C 1
ATOM 524 O O . ALA A 1 67 ? 13.287 -7.371 -18.471 1.00 80.12 67 ALA A O 1
ATOM 525 N N . ILE A 1 68 ? 14.127 -5.738 -17.179 1.00 75.38 68 ILE A N 1
ATOM 526 C CA . ILE A 1 68 ? 14.397 -4.781 -18.261 1.00 75.38 68 ILE A CA 1
ATOM 527 C C . ILE A 1 68 ? 15.903 -4.472 -18.293 1.00 75.38 68 ILE A C 1
ATOM 529 O O . ILE A 1 68 ? 16.349 -3.460 -17.727 1.00 75.38 68 ILE A O 1
ATOM 533 N N . PRO A 1 69 ? 16.709 -5.325 -18.953 1.00 66.44 69 PRO A N 1
ATOM 534 C CA . PRO A 1 69 ? 18.155 -5.169 -19.008 1.00 66.44 69 PRO A CA 1
ATOM 535 C C . PRO A 1 69 ? 18.536 -4.004 -19.934 1.00 66.44 69 PRO A C 1
ATOM 537 O O . PRO A 1 69 ? 18.742 -4.159 -21.135 1.00 66.44 69 PRO A O 1
ATOM 540 N N . ARG A 1 70 ? 18.639 -2.804 -19.359 1.00 72.69 70 ARG A N 1
ATOM 541 C CA . ARG A 1 70 ? 19.169 -1.590 -20.002 1.00 72.69 70 ARG A CA 1
ATOM 542 C C . ARG A 1 70 ? 20.058 -0.814 -19.034 1.00 72.69 70 ARG A C 1
ATOM 544 O O . ARG A 1 70 ? 20.117 -1.130 -17.850 1.00 72.69 70 ARG A O 1
ATOM 551 N N . ARG A 1 71 ? 20.743 0.231 -19.507 1.00 73.25 71 ARG A N 1
ATOM 552 C CA . ARG A 1 71 ? 21.435 1.167 -18.605 1.00 73.25 71 ARG A CA 1
ATOM 553 C C . ARG A 1 71 ? 20.398 2.010 -17.863 1.00 73.25 71 ARG A C 1
ATOM 555 O O . ARG A 1 71 ? 19.681 2.782 -18.491 1.00 73.25 71 ARG A O 1
ATOM 562 N N . TRP A 1 72 ? 20.333 1.845 -16.546 1.00 76.94 72 TRP A N 1
ATOM 563 C CA . TRP A 1 72 ? 19.439 2.595 -15.667 1.00 76.94 72 TRP A CA 1
ATOM 564 C C . TRP A 1 72 ? 20.078 3.923 -15.266 1.00 76.94 72 TRP A C 1
ATOM 566 O O . TRP A 1 72 ? 21.166 3.946 -14.690 1.00 76.94 72 TRP A O 1
ATOM 576 N N . SER A 1 73 ? 19.401 5.027 -15.570 1.00 83.00 73 SER A N 1
ATOM 577 C CA . SER A 1 73 ? 19.787 6.364 -15.119 1.00 83.00 73 SER A CA 1
ATOM 578 C C . SER A 1 73 ? 19.190 6.669 -13.745 1.00 83.00 73 SER A C 1
ATOM 580 O O . SER A 1 73 ? 18.184 6.074 -13.363 1.00 83.00 73 SER A O 1
ATOM 582 N N . PHE A 1 74 ? 19.748 7.650 -13.022 1.00 83.00 74 PHE A N 1
ATOM 583 C CA . PHE A 1 74 ? 19.161 8.146 -11.767 1.00 83.00 74 PHE A CA 1
ATOM 584 C C . PHE A 1 74 ? 17.675 8.533 -11.922 1.00 83.00 74 PHE A C 1
ATOM 586 O O . PHE A 1 74 ? 16.857 8.230 -11.057 1.00 83.00 74 PHE A O 1
ATOM 593 N N . GLY A 1 75 ? 17.310 9.132 -13.062 1.00 81.25 75 GLY A N 1
ATOM 594 C CA . GLY A 1 75 ? 15.929 9.509 -13.371 1.00 81.25 75 GLY A CA 1
ATOM 595 C C . GLY A 1 75 ? 14.971 8.317 -13.453 1.00 81.25 75 GLY A C 1
ATOM 596 O O . GLY A 1 75 ? 13.845 8.414 -12.974 1.00 81.25 75 GLY A O 1
ATOM 597 N N . ASP A 1 76 ? 15.420 7.170 -13.973 1.00 79.44 76 ASP A N 1
ATOM 598 C CA . ASP A 1 76 ? 14.593 5.958 -14.048 1.00 79.44 76 ASP A CA 1
ATOM 599 C C . ASP A 1 76 ? 14.244 5.426 -12.648 1.00 79.44 76 ASP A C 1
ATOM 601 O O . ASP A 1 76 ? 13.103 5.034 -12.399 1.00 79.44 76 ASP A O 1
ATOM 605 N N . TYR A 1 77 ? 15.195 5.471 -11.707 1.00 84.31 77 TYR A N 1
ATOM 606 C CA . TYR A 1 77 ? 14.960 5.081 -10.312 1.00 84.31 77 TYR A CA 1
ATOM 607 C C . TYR A 1 77 ? 13.913 5.963 -9.638 1.00 84.31 77 TYR A C 1
ATOM 609 O O . TYR A 1 77 ? 13.014 5.460 -8.958 1.00 84.31 77 TYR A O 1
ATOM 617 N N . VAL A 1 78 ? 14.012 7.277 -9.846 1.00 88.06 78 VAL A N 1
ATOM 618 C CA . VAL A 1 78 ? 13.056 8.247 -9.303 1.00 88.06 78 VAL A CA 1
ATOM 619 C C . VAL A 1 78 ? 11.668 8.010 -9.896 1.00 88.06 78 VAL A C 1
ATOM 621 O O . VAL A 1 78 ? 10.697 7.938 -9.147 1.00 88.06 78 VAL A O 1
ATOM 624 N N . LEU A 1 79 ? 11.563 7.804 -11.213 1.00 86.44 79 LEU A N 1
ATOM 625 C CA . LEU A 1 79 ? 10.285 7.546 -11.883 1.00 86.44 79 LEU A CA 1
ATOM 626 C C . LEU A 1 79 ? 9.608 6.265 -11.389 1.00 86.44 79 LEU A C 1
ATOM 628 O O . LEU A 1 79 ? 8.409 6.283 -11.112 1.00 86.44 79 LEU A O 1
ATOM 632 N N . VAL A 1 80 ? 10.354 5.166 -11.237 1.00 86.00 80 VAL A N 1
ATOM 633 C CA . VAL A 1 80 ? 9.805 3.917 -10.684 1.00 86.00 80 VAL A CA 1
ATOM 634 C C . VAL A 1 80 ? 9.369 4.116 -9.233 1.00 86.00 80 VAL A C 1
ATOM 636 O O . VAL A 1 80 ? 8.267 3.717 -8.864 1.00 86.00 80 VAL A O 1
ATOM 639 N N . THR A 1 81 ? 10.174 4.800 -8.423 1.00 90.75 81 THR A N 1
ATOM 640 C CA . THR A 1 81 ? 9.844 5.082 -7.018 1.00 90.75 81 THR A CA 1
ATOM 641 C C . THR A 1 81 ? 8.560 5.904 -6.889 1.00 90.75 81 THR A C 1
ATOM 643 O O . THR A 1 81 ? 7.662 5.539 -6.129 1.00 90.75 81 THR A O 1
ATOM 646 N N . ILE A 1 82 ? 8.433 6.981 -7.669 1.00 91.31 82 ILE A N 1
ATOM 647 C CA . ILE A 1 82 ? 7.234 7.827 -7.688 1.00 91.31 82 ILE A CA 1
ATOM 648 C C . ILE A 1 82 ? 6.022 7.016 -8.143 1.00 91.31 82 ILE A C 1
ATOM 650 O O . ILE A 1 82 ? 4.970 7.115 -7.519 1.00 91.31 82 ILE A O 1
ATOM 654 N N . SER A 1 83 ? 6.167 6.166 -9.164 1.00 90.94 83 SER A N 1
ATOM 655 C CA . SER A 1 83 ? 5.061 5.329 -9.642 1.00 90.94 83 SER A CA 1
ATOM 656 C C . SER A 1 83 ? 4.490 4.435 -8.536 1.00 90.94 83 SER A C 1
ATOM 658 O O . SER A 1 83 ? 3.274 4.362 -8.362 1.00 90.94 83 SER A O 1
ATOM 660 N N . ILE A 1 84 ? 5.355 3.821 -7.722 1.00 91.06 84 ILE A N 1
ATOM 661 C CA . ILE A 1 84 ? 4.959 2.967 -6.599 1.00 91.06 84 ILE A CA 1
ATOM 662 C C . ILE A 1 84 ? 4.166 3.791 -5.586 1.00 91.06 84 ILE A C 1
ATOM 664 O O . ILE A 1 84 ? 3.044 3.428 -5.235 1.00 91.06 84 ILE A O 1
ATOM 668 N N . ILE A 1 85 ? 4.711 4.938 -5.173 1.00 92.81 85 ILE A N 1
ATOM 669 C CA . ILE A 1 85 ? 4.073 5.838 -4.204 1.00 92.81 85 ILE A CA 1
ATOM 670 C C . ILE A 1 85 ? 2.706 6.320 -4.719 1.00 92.81 85 ILE A C 1
ATOM 672 O O . ILE A 1 85 ? 1.708 6.242 -4.000 1.00 92.81 85 ILE A O 1
ATOM 676 N N . CYS A 1 86 ? 2.630 6.767 -5.975 1.00 93.06 86 CYS A N 1
ATOM 677 C CA . CYS A 1 86 ? 1.386 7.202 -6.609 1.00 93.06 86 CYS A CA 1
ATOM 678 C C . CYS A 1 86 ? 0.344 6.081 -6.661 1.00 93.06 86 CYS A C 1
ATOM 680 O O . CYS A 1 86 ? -0.831 6.331 -6.399 1.00 93.06 86 CYS A O 1
ATOM 682 N N . THR A 1 87 ? 0.764 4.844 -6.928 1.00 92.19 87 THR A N 1
ATOM 683 C CA . THR A 1 87 ? -0.137 3.684 -6.952 1.00 92.19 87 THR A CA 1
ATOM 684 C C . THR A 1 87 ? -0.804 3.472 -5.601 1.00 92.19 87 THR A C 1
ATOM 686 O O . THR A 1 87 ? -2.019 3.284 -5.542 1.00 92.19 87 THR A O 1
ATOM 689 N N . PHE A 1 88 ? -0.041 3.554 -4.506 1.00 90.75 88 PHE A N 1
ATOM 690 C CA . PHE A 1 88 ? -0.618 3.461 -3.167 1.00 90.75 88 PHE A CA 1
ATOM 691 C C . PHE A 1 88 ? -1.608 4.595 -2.894 1.00 90.75 88 PHE A C 1
ATOM 693 O O . PHE A 1 88 ? -2.696 4.329 -2.391 1.00 90.75 88 PHE A O 1
ATOM 700 N N . PHE A 1 89 ? -1.281 5.842 -3.247 1.00 91.25 89 PHE A N 1
ATOM 701 C CA . PHE A 1 89 ? -2.208 6.963 -3.056 1.00 91.25 89 PHE A CA 1
ATOM 702 C C . PHE A 1 89 ? -3.514 6.789 -3.836 1.00 91.25 89 PHE A C 1
ATOM 704 O O . PHE A 1 89 ? -4.589 7.021 -3.283 1.00 91.25 89 PHE A O 1
ATOM 711 N N . ILE A 1 90 ? -3.441 6.327 -5.087 1.00 90.62 90 ILE A N 1
ATOM 712 C CA . ILE A 1 90 ? -4.629 6.041 -5.899 1.00 90.62 90 ILE A CA 1
ATOM 713 C C . ILE A 1 90 ? -5.441 4.906 -5.270 1.00 90.62 90 ILE A C 1
ATOM 715 O O . ILE A 1 90 ? -6.657 5.026 -5.137 1.00 90.62 90 ILE A O 1
ATOM 719 N N . ALA A 1 91 ? -4.784 3.834 -4.821 1.00 89.81 91 ALA A N 1
ATOM 720 C CA . ALA A 1 91 ? -5.455 2.713 -4.169 1.00 89.81 91 ALA A CA 1
ATOM 721 C C . ALA A 1 91 ? -6.160 3.142 -2.869 1.00 89.81 91 ALA A C 1
ATOM 723 O O . ALA A 1 91 ? -7.302 2.751 -2.620 1.00 89.81 91 ALA A O 1
ATOM 724 N N . ILE A 1 92 ? -5.531 4.008 -2.067 1.00 88.25 92 ILE A N 1
ATOM 725 C CA . ILE A 1 92 ? -6.153 4.615 -0.882 1.00 88.25 92 ILE A CA 1
ATOM 726 C C . ILE A 1 92 ? -7.374 5.445 -1.293 1.00 88.25 92 ILE A C 1
ATOM 728 O O . ILE A 1 92 ? -8.461 5.220 -0.760 1.00 88.25 92 ILE A O 1
ATOM 732 N N . GLY A 1 93 ? -7.228 6.337 -2.278 1.00 86.06 93 GLY A N 1
ATOM 733 C CA . GLY A 1 93 ? -8.313 7.189 -2.770 1.00 86.06 93 GLY A CA 1
ATOM 734 C C . GLY A 1 93 ? -9.522 6.396 -3.279 1.00 86.06 93 GLY A C 1
ATOM 735 O O . GLY A 1 93 ? -10.658 6.726 -2.945 1.00 86.06 93 GLY A O 1
ATOM 736 N N . MET A 1 94 ? -9.291 5.300 -4.009 1.00 83.69 94 MET A N 1
ATOM 737 C CA . MET A 1 94 ? -10.359 4.451 -4.555 1.00 83.69 94 MET A CA 1
ATOM 738 C C . MET A 1 94 ? -11.117 3.641 -3.501 1.00 83.69 94 MET A C 1
ATOM 740 O O . MET A 1 94 ? -12.249 3.236 -3.748 1.00 83.69 94 MET A O 1
ATOM 744 N N . THR A 1 95 ? -10.524 3.389 -2.332 1.00 78.31 95 THR A N 1
ATOM 745 C CA . THR A 1 95 ? -11.188 2.608 -1.272 1.00 78.31 95 THR A CA 1
ATOM 746 C C . THR A 1 95 ? -12.044 3.449 -0.326 1.00 78.31 95 THR A C 1
ATOM 748 O O . THR A 1 95 ? -12.731 2.874 0.513 1.00 78.31 95 THR A O 1
ATOM 751 N N . GLY A 1 96 ? -12.036 4.785 -0.437 1.00 60.50 96 GLY A N 1
ATOM 752 C CA . GLY A 1 96 ? -12.982 5.689 0.241 1.00 60.50 96 GLY A CA 1
ATOM 753 C C . GLY A 1 96 ? -12.980 5.670 1.782 1.00 60.50 96 GLY A C 1
ATOM 754 O O . GLY A 1 96 ? -13.717 6.436 2.413 1.00 60.50 96 GLY A O 1
ATOM 755 N N . GLY A 1 97 ? -12.176 4.820 2.429 1.00 60.19 97 GLY A N 1
ATOM 756 C CA . GLY A 1 97 ? -12.143 4.659 3.882 1.00 60.19 97 GLY A CA 1
ATOM 757 C C . GLY A 1 97 ? -11.531 3.363 4.382 1.00 60.19 97 GLY A C 1
ATOM 758 O O . GLY A 1 97 ? -11.581 2.362 3.681 1.00 60.19 97 GLY A O 1
ATOM 759 N N . GLU A 1 98 ? -10.991 3.352 5.605 1.00 62.53 98 GLU A N 1
ATOM 760 C CA . GLU A 1 98 ? -10.287 2.194 6.202 1.00 62.53 98 GLU A CA 1
ATOM 761 C C . GLU A 1 98 ? -11.222 1.099 6.740 1.00 62.53 98 GLU A C 1
ATOM 763 O O . GLU A 1 98 ? -10.814 -0.053 6.893 1.00 62.53 98 GLU A O 1
ATOM 768 N N . LEU A 1 99 ? -12.485 1.447 6.998 1.00 62.50 99 LEU A N 1
ATOM 769 C CA . LEU A 1 99 ? -13.484 0.562 7.592 1.00 62.50 99 LEU A CA 1
ATOM 770 C C . LEU A 1 99 ? -14.433 0.002 6.524 1.00 62.50 99 LEU A C 1
ATOM 772 O O . LEU A 1 99 ? -14.857 0.754 5.643 1.00 62.50 99 LEU A O 1
ATOM 776 N N . PRO A 1 100 ? -14.803 -1.288 6.601 1.00 59.25 100 PRO A N 1
ATOM 777 C CA . PRO A 1 100 ? -15.810 -1.850 5.715 1.00 59.25 100 PRO A CA 1
ATOM 778 C C . PRO A 1 100 ? -17.167 -1.169 5.931 1.00 59.25 100 PRO A C 1
ATOM 780 O O . PRO A 1 100 ? -17.558 -0.858 7.053 1.00 59.25 100 PRO A O 1
ATOM 783 N N . GLU A 1 101 ? -17.899 -0.951 4.839 1.00 58.94 101 GLU A N 1
ATOM 784 C CA . GLU A 1 101 ? -19.154 -0.185 4.847 1.00 58.94 101 GLU A CA 1
ATOM 785 C C . GLU A 1 101 ? -20.284 -0.854 5.644 1.00 58.94 101 GLU A C 1
ATOM 787 O O . GLU A 1 101 ? -21.162 -0.162 6.157 1.00 58.94 101 GLU A O 1
ATOM 792 N N . ARG A 1 102 ? -20.264 -2.187 5.780 1.00 61.31 102 ARG A N 1
ATOM 793 C CA . ARG A 1 102 ? -21.234 -2.959 6.571 1.00 61.31 102 ARG A CA 1
ATOM 794 C C . ARG A 1 102 ? -20.570 -4.155 7.243 1.00 61.31 102 ARG A C 1
ATOM 796 O O . ARG A 1 102 ? -19.957 -4.976 6.557 1.00 61.31 102 ARG A O 1
ATOM 803 N N . ILE A 1 103 ? -20.754 -4.275 8.555 1.00 62.12 103 ILE A N 1
ATOM 804 C CA . ILE A 1 103 ? -20.429 -5.470 9.334 1.00 62.12 103 ILE A CA 1
ATOM 805 C C . ILE A 1 103 ? -21.717 -6.270 9.510 1.00 62.12 103 ILE A C 1
ATOM 807 O O . ILE A 1 103 ? -22.756 -5.735 9.896 1.00 62.12 103 ILE A O 1
ATOM 811 N N . THR A 1 104 ? -21.666 -7.558 9.191 1.00 63.59 104 THR A N 1
ATOM 812 C CA . THR A 1 104 ? -22.803 -8.460 9.392 1.00 63.59 104 THR A CA 1
ATOM 813 C C . THR A 1 104 ? -22.799 -8.961 10.845 1.00 63.59 104 THR A C 1
ATOM 815 O O . THR A 1 104 ? -21.720 -9.202 11.380 1.00 63.59 104 THR A O 1
ATOM 818 N N . PRO A 1 105 ? -23.953 -9.221 11.497 1.00 54.25 105 PRO A N 1
ATOM 819 C CA . PRO A 1 105 ? -23.995 -9.637 12.911 1.00 54.25 105 PRO A CA 1
ATOM 820 C C . PRO A 1 105 ? -23.271 -10.960 13.229 1.00 54.25 105 PRO A C 1
ATOM 822 O O . PRO A 1 105 ? -23.120 -11.319 14.391 1.00 54.25 105 PRO A O 1
ATOM 825 N N . LYS A 1 106 ? -22.866 -11.714 12.199 1.00 60.66 106 LYS A N 1
ATOM 826 C CA . LYS A 1 106 ? -22.125 -12.981 12.301 1.00 60.66 106 LYS A CA 1
ATOM 827 C C . LYS A 1 106 ? -20.623 -12.832 12.026 1.00 60.66 106 LYS A C 1
ATOM 829 O O . LYS A 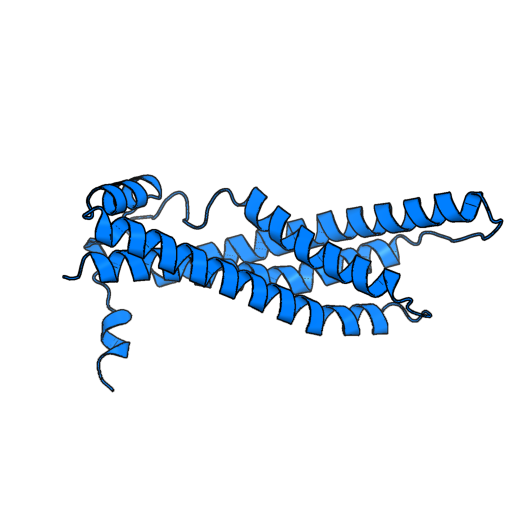1 106 ? -19.895 -13.816 12.134 1.00 60.66 106 LYS A O 1
ATOM 834 N N . ASP A 1 107 ? -20.159 -11.647 11.631 1.00 63.16 107 ASP A N 1
ATOM 835 C CA . ASP A 1 107 ? -18.752 -11.428 11.306 1.00 63.16 107 ASP A CA 1
ATOM 836 C C . ASP A 1 107 ? -17.912 -11.341 12.584 1.00 63.16 107 ASP A C 1
ATOM 838 O O . ASP A 1 107 ? -18.217 -10.587 13.505 1.00 63.16 107 ASP A O 1
ATOM 842 N N . THR A 1 108 ? -16.807 -12.087 12.630 1.00 68.06 108 THR A N 1
ATOM 843 C CA . THR A 1 108 ? -15.793 -11.904 13.678 1.00 68.06 108 THR A CA 1
ATOM 844 C C . THR A 1 108 ? -14.805 -10.809 13.273 1.00 68.06 108 THR A C 1
ATOM 846 O O . THR A 1 108 ? -14.578 -10.598 12.082 1.00 68.06 108 THR A O 1
ATOM 849 N N . LEU A 1 109 ? -14.138 -10.157 14.235 1.00 68.94 109 LEU A N 1
ATOM 850 C CA . LEU A 1 109 ? -13.084 -9.163 13.955 1.00 68.94 109 LEU A CA 1
ATOM 851 C C . LEU A 1 109 ? -12.041 -9.698 12.959 1.00 68.94 109 LEU A C 1
ATOM 853 O O . LEU A 1 109 ? -11.651 -9.012 12.017 1.00 68.94 109 LEU A O 1
ATOM 857 N N . ARG A 1 110 ? -11.659 -10.972 13.106 1.00 74.00 110 ARG A N 1
ATOM 858 C CA . ARG A 1 110 ? -10.777 -11.669 12.163 1.00 74.00 110 ARG A CA 1
ATOM 859 C C . ARG A 1 110 ? -11.358 -11.711 10.747 1.00 74.00 110 ARG A C 1
ATOM 861 O O . ARG A 1 110 ? -10.627 -11.451 9.799 1.00 74.00 110 ARG A O 1
ATOM 868 N N . HIS A 1 111 ? -12.646 -12.011 10.585 1.00 77.69 111 HIS A N 1
ATOM 869 C CA . HIS A 1 111 ? -13.301 -11.994 9.272 1.00 77.69 111 HIS A CA 1
ATOM 870 C C . HIS A 1 111 ? -13.356 -10.587 8.674 1.00 77.69 111 HIS A C 1
ATOM 872 O O . HIS A 1 111 ? -13.120 -10.438 7.479 1.00 77.69 111 HIS A O 1
ATOM 878 N N . ILE A 1 112 ? -13.603 -9.561 9.489 1.00 76.19 112 ILE A N 1
ATOM 879 C CA . ILE A 1 112 ? -13.637 -8.156 9.057 1.00 76.19 112 ILE A CA 1
ATOM 880 C C . ILE A 1 112 ? -12.257 -7.722 8.550 1.00 76.19 112 ILE A C 1
ATOM 882 O O . ILE A 1 112 ? -12.139 -7.216 7.433 1.00 76.19 112 ILE A O 1
ATOM 886 N N . ILE A 1 113 ? -11.208 -7.988 9.331 1.00 80.94 113 ILE A N 1
ATOM 887 C CA . ILE A 1 113 ? -9.817 -7.681 8.977 1.00 80.94 113 ILE A CA 1
ATOM 888 C C . ILE A 1 113 ? -9.405 -8.438 7.709 1.00 80.94 113 ILE A C 1
ATOM 890 O O . ILE A 1 113 ? -8.879 -7.838 6.773 1.00 80.94 113 ILE A O 1
ATOM 894 N N . LEU A 1 114 ? -9.689 -9.743 7.627 1.00 84.38 114 LEU A N 1
ATOM 895 C CA . LEU A 1 114 ? -9.363 -10.553 6.448 1.00 84.38 114 LEU A CA 1
ATOM 896 C C . LEU A 1 114 ? -10.142 -10.113 5.207 1.00 84.38 114 LEU A C 1
ATOM 898 O O . LEU A 1 114 ? -9.596 -10.114 4.106 1.00 84.38 114 LEU A O 1
ATOM 902 N N . ARG A 1 115 ? -11.405 -9.705 5.359 1.00 84.19 115 ARG A N 1
ATOM 903 C CA . ARG A 1 115 ? -12.217 -9.170 4.262 1.00 84.19 115 ARG A CA 1
ATOM 904 C C . ARG A 1 115 ? -11.676 -7.830 3.777 1.00 84.19 115 ARG A C 1
ATOM 906 O O . ARG A 1 115 ? -11.569 -7.653 2.566 1.00 84.19 115 ARG A O 1
ATOM 913 N N . SER A 1 116 ? -11.301 -6.934 4.693 1.00 84.06 116 SER A N 1
ATOM 914 C CA . SER A 1 116 ? -10.632 -5.669 4.363 1.00 84.06 116 SER A CA 1
ATOM 915 C C . SER A 1 116 ? -9.311 -5.930 3.639 1.00 84.06 116 SER A C 1
ATOM 917 O O . SER A 1 116 ? -9.050 -5.326 2.603 1.00 84.06 116 SER A O 1
ATOM 919 N N . GLY A 1 117 ? -8.529 -6.907 4.107 1.00 87.12 117 GLY A N 1
ATOM 920 C CA . GLY A 1 117 ? -7.306 -7.358 3.449 1.00 87.12 117 GLY A CA 1
ATOM 921 C C . GLY A 1 117 ? -7.539 -7.909 2.048 1.00 87.12 117 GLY A C 1
ATOM 922 O O . GLY A 1 117 ? -6.832 -7.532 1.122 1.00 87.12 117 GLY A O 1
ATOM 923 N N . ARG A 1 118 ? -8.562 -8.750 1.856 1.00 89.00 118 ARG A N 1
ATOM 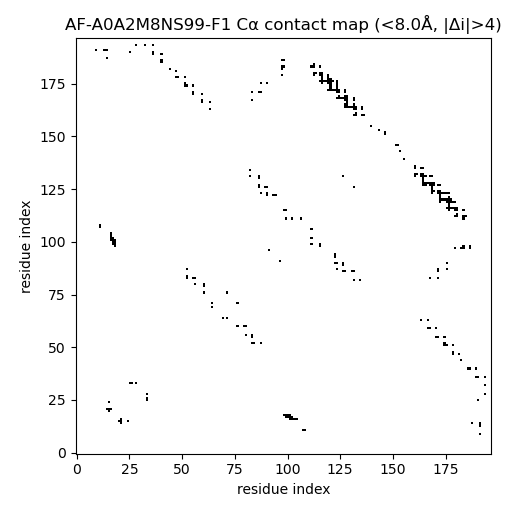924 C CA . ARG A 1 118 ? -8.923 -9.301 0.540 1.00 89.00 118 ARG A CA 1
ATOM 925 C C . ARG A 1 118 ? -9.387 -8.213 -0.423 1.00 89.00 118 ARG A C 1
ATOM 927 O O . ARG A 1 118 ? -8.981 -8.216 -1.579 1.00 89.00 118 ARG A O 1
ATOM 934 N N . GLN A 1 119 ? -10.230 -7.290 0.038 1.00 87.25 119 GLN A N 1
ATOM 935 C CA . GLN A 1 119 ? -10.644 -6.135 -0.761 1.00 87.25 119 GLN A CA 1
ATOM 936 C C . GLN A 1 119 ? -9.439 -5.257 -1.103 1.00 87.25 119 GLN A C 1
ATOM 938 O O . GLN A 1 119 ? -9.267 -4.905 -2.262 1.00 87.25 119 GLN A O 1
ATOM 943 N N . GLY A 1 120 ? -8.560 -5.006 -0.129 1.00 88.12 120 GLY A N 1
ATOM 944 C CA . GLY A 1 120 ? -7.281 -4.336 -0.331 1.00 88.12 120 GLY A CA 1
ATOM 945 C C . GLY A 1 120 ? -6.433 -5.019 -1.392 1.00 88.12 120 GLY A C 1
ATOM 946 O O . GLY A 1 120 ? -6.006 -4.373 -2.333 1.00 88.12 120 GLY A O 1
ATOM 947 N N . PHE A 1 121 ? -6.255 -6.333 -1.314 1.00 92.19 121 PHE A N 1
ATOM 948 C CA . PHE A 1 121 ? -5.501 -7.088 -2.309 1.00 92.19 121 PHE A CA 1
ATOM 949 C C . PHE A 1 121 ? -6.072 -6.907 -3.719 1.00 92.19 121 PHE A C 1
ATOM 951 O O . PHE A 1 121 ? -5.338 -6.582 -4.648 1.00 92.19 121 PHE A O 1
ATOM 958 N N . ILE A 1 122 ? -7.390 -7.063 -3.870 1.00 92.31 122 ILE A N 1
ATOM 959 C CA . ILE A 1 122 ? -8.077 -6.925 -5.158 1.00 92.31 122 ILE A CA 1
ATOM 960 C C . ILE A 1 122 ? -7.915 -5.501 -5.704 1.00 92.31 122 ILE A C 1
ATOM 962 O O . ILE A 1 122 ? -7.533 -5.326 -6.859 1.00 92.31 122 ILE A O 1
ATOM 966 N N . THR A 1 123 ? -8.157 -4.479 -4.881 1.00 90.06 123 THR A N 1
ATOM 967 C CA . THR A 1 123 ? -7.991 -3.083 -5.296 1.00 90.06 123 THR A CA 1
ATOM 968 C C . THR A 1 123 ? -6.540 -2.776 -5.644 1.00 90.06 123 THR A C 1
ATOM 970 O O . THR A 1 123 ? -6.285 -2.190 -6.689 1.00 90.06 123 THR A O 1
ATOM 973 N N . GLY A 1 124 ? -5.586 -3.206 -4.817 1.00 91.38 124 GLY A N 1
ATOM 974 C CA . GLY A 1 124 ? -4.158 -3.010 -5.055 1.00 91.38 124 GLY A CA 1
ATOM 975 C C . GLY A 1 124 ? -3.695 -3.674 -6.348 1.00 91.38 124 GLY A C 1
ATOM 976 O O . GLY A 1 124 ? -2.918 -3.079 -7.086 1.00 91.38 124 GLY A O 1
ATOM 977 N N . PHE A 1 125 ? -4.234 -4.852 -6.673 1.00 94.31 125 PHE A N 1
ATOM 978 C CA . PHE A 1 125 ? -3.972 -5.524 -7.941 1.00 94.31 125 PHE A CA 1
ATOM 979 C C . PHE A 1 125 ? -4.502 -4.717 -9.130 1.00 94.31 125 PHE A C 1
ATOM 981 O O . PHE A 1 125 ? -3.731 -4.369 -10.020 1.00 94.31 125 PHE A O 1
ATOM 988 N N . PHE A 1 126 ? -5.794 -4.368 -9.143 1.00 93.88 126 PHE A N 1
ATOM 989 C CA . PHE A 1 126 ? -6.391 -3.646 -10.273 1.00 93.88 126 PHE A CA 1
ATOM 990 C C . PHE A 1 126 ? -5.806 -2.245 -10.456 1.00 93.88 126 PHE A C 1
ATOM 992 O O . PHE A 1 126 ? -5.531 -1.839 -11.584 1.00 93.88 126 PHE A O 1
ATOM 999 N N . VAL A 1 127 ? -5.574 -1.524 -9.357 1.00 92.75 127 VAL A N 1
ATOM 1000 C CA . VAL A 1 127 ? -4.927 -0.210 -9.392 1.00 92.75 127 VAL A CA 1
ATOM 1001 C C . VAL A 1 127 ? -3.480 -0.346 -9.832 1.00 92.75 127 VAL A C 1
ATOM 1003 O O . VAL A 1 127 ? -3.058 0.405 -10.700 1.00 92.75 127 VAL A O 1
ATOM 1006 N N . GLY A 1 128 ? -2.734 -1.315 -9.301 1.00 92.44 128 GLY A N 1
ATOM 10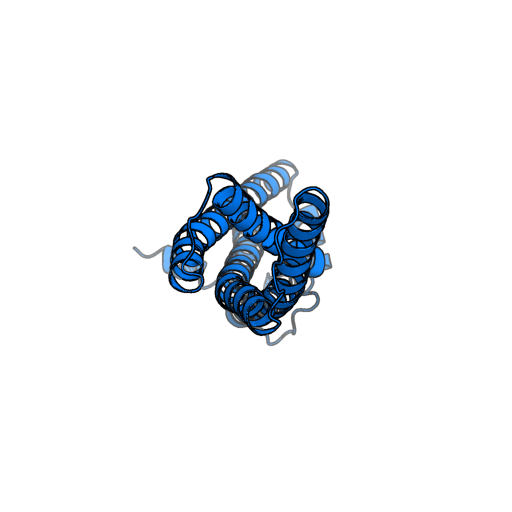07 C CA . GLY A 1 128 ? -1.340 -1.526 -9.676 1.00 92.44 128 GLY A CA 1
ATOM 1008 C C . GLY A 1 128 ? -1.173 -1.884 -11.150 1.00 92.44 128 GLY A C 1
ATOM 1009 O O . GLY A 1 128 ? -0.355 -1.273 -11.831 1.00 92.44 128 GLY A O 1
ATOM 1010 N N . VAL A 1 129 ? -2.001 -2.788 -11.679 1.00 91.94 129 VAL A N 1
ATOM 1011 C CA . VAL A 1 129 ? -1.985 -3.120 -13.111 1.00 91.94 129 VAL A CA 1
ATOM 1012 C C . VAL A 1 129 ? -2.403 -1.922 -13.959 1.00 91.94 129 VAL A C 1
ATOM 1014 O O . VAL A 1 129 ? -1.662 -1.524 -14.857 1.00 91.94 129 VAL A O 1
ATOM 1017 N N . GLY A 1 130 ? -3.559 -1.319 -13.668 1.00 91.31 130 GLY A N 1
ATOM 1018 C CA . GLY A 1 130 ? -4.104 -0.223 -14.470 1.00 91.31 130 GLY A CA 1
ATOM 1019 C C . GLY A 1 130 ? -3.208 1.014 -14.459 1.00 91.31 130 GLY A C 1
ATOM 1020 O O . GLY A 1 130 ? -2.843 1.531 -15.515 1.00 91.31 130 GLY A O 1
ATOM 1021 N N . PHE A 1 131 ? -2.799 1.466 -13.273 1.00 91.44 131 PHE A N 1
ATOM 1022 C CA . PHE A 1 131 ? -1.889 2.598 -13.138 1.00 91.44 131 PHE A CA 1
ATOM 1023 C C . PHE A 1 131 ? -0.501 2.278 -13.684 1.00 91.44 131 PHE A C 1
ATOM 1025 O O . PHE A 1 131 ? 0.060 3.112 -14.383 1.00 91.44 131 PHE A O 1
ATOM 1032 N N . GLY A 1 132 ? 0.038 1.080 -13.442 1.00 88.25 132 GLY A N 1
ATOM 1033 C CA . GLY A 1 132 ? 1.343 0.684 -13.967 1.00 88.25 132 GLY A CA 1
ATOM 1034 C C . GLY A 1 132 ? 1.394 0.718 -15.490 1.00 88.25 132 GLY A C 1
ATOM 1035 O O . GLY A 1 132 ? 2.326 1.284 -16.057 1.00 88.25 132 GLY A O 1
ATOM 1036 N N . MET A 1 133 ? 0.359 0.201 -16.157 1.00 88.50 133 MET A N 1
ATOM 1037 C CA . MET A 1 133 ? 0.235 0.296 -17.612 1.00 88.50 133 MET A CA 1
ATOM 1038 C C . MET A 1 133 ? 0.155 1.756 -18.073 1.00 88.50 133 MET A C 1
ATOM 1040 O O . MET A 1 133 ? 0.949 2.164 -18.917 1.00 88.50 133 MET A O 1
ATOM 1044 N N . MET A 1 134 ? -0.744 2.565 -17.497 1.00 87.69 134 MET A N 1
ATOM 1045 C CA . MET A 1 134 ? -0.878 3.986 -17.860 1.00 87.69 134 MET A CA 1
ATOM 1046 C C . MET A 1 134 ? 0.414 4.776 -17.623 1.00 87.69 134 MET A C 1
ATOM 1048 O O . MET A 1 134 ? 0.798 5.595 -18.454 1.00 87.69 134 MET A O 1
ATOM 1052 N N . TRP A 1 135 ? 1.106 4.514 -16.516 1.00 88.00 135 TRP A N 1
ATOM 1053 C CA . TRP A 1 135 ? 2.368 5.153 -16.166 1.00 88.00 135 TRP A CA 1
ATOM 1054 C C . TRP A 1 135 ? 3.473 4.781 -17.150 1.00 88.00 135 TRP A C 1
ATOM 1056 O O . TRP A 1 135 ? 4.171 5.657 -17.656 1.00 88.00 135 TRP A O 1
ATOM 1066 N N . ALA A 1 136 ? 3.603 3.495 -17.485 1.00 82.25 136 ALA A N 1
ATOM 1067 C CA . ALA A 1 136 ? 4.557 3.034 -18.485 1.00 82.25 136 ALA A CA 1
ATOM 1068 C C . ALA A 1 136 ? 4.279 3.648 -19.868 1.00 82.25 136 ALA A C 1
ATOM 1070 O O . ALA A 1 136 ? 5.227 4.066 -20.536 1.00 82.25 136 ALA A O 1
ATOM 1071 N N . VAL A 1 137 ? 3.005 3.781 -20.272 1.00 81.56 137 VAL A N 1
ATOM 1072 C CA . VAL A 1 137 ? 2.629 4.533 -21.484 1.00 81.56 137 VAL A CA 1
ATOM 1073 C C . VAL A 1 137 ? 3.075 5.987 -21.364 1.00 81.56 137 VAL A C 1
ATOM 1075 O O . VAL A 1 137 ? 3.764 6.472 -22.252 1.00 81.56 137 VAL A O 1
ATOM 1078 N N . ALA A 1 138 ? 2.726 6.680 -20.279 1.00 81.31 138 ALA A N 1
ATOM 1079 C CA . ALA A 1 138 ? 3.024 8.100 -20.102 1.00 81.31 138 ALA A CA 1
ATOM 1080 C C . ALA A 1 138 ? 4.532 8.390 -20.133 1.00 81.31 138 ALA A C 1
ATOM 1082 O O . ALA A 1 138 ? 4.967 9.313 -20.820 1.00 81.31 138 ALA A O 1
ATOM 1083 N N . VAL A 1 139 ? 5.341 7.567 -19.458 1.00 76.88 139 VAL A N 1
ATOM 1084 C CA . VAL A 1 139 ? 6.807 7.677 -19.483 1.00 76.88 139 VAL A CA 1
ATOM 1085 C C . VAL A 1 139 ? 7.343 7.426 -20.892 1.00 76.88 139 VAL A C 1
ATOM 1087 O O . VAL A 1 139 ? 8.171 8.198 -21.369 1.00 76.88 139 VAL A O 1
ATOM 1090 N N . ARG A 1 140 ? 6.860 6.393 -21.597 1.00 73.19 140 ARG A N 1
ATOM 1091 C CA . ARG A 1 140 ? 7.322 6.095 -22.963 1.00 73.19 140 ARG A CA 1
ATOM 1092 C C . ARG A 1 140 ? 6.885 7.139 -23.981 1.00 73.19 140 ARG A C 1
ATOM 1094 O O . ARG A 1 140 ? 7.691 7.509 -24.822 1.00 73.19 140 ARG A O 1
ATOM 1101 N N . VAL A 1 141 ? 5.663 7.656 -23.891 1.00 68.12 141 VAL A N 1
ATOM 1102 C CA . VAL A 1 141 ? 5.192 8.775 -24.720 1.00 68.12 141 VAL A CA 1
ATOM 1103 C C . VAL A 1 141 ? 6.024 10.023 -24.432 1.00 68.12 141 VAL A C 1
ATOM 1105 O O . VAL A 1 141 ? 6.485 10.665 -25.369 1.00 68.12 141 VAL A O 1
ATOM 1108 N N . GLY A 1 142 ? 6.303 10.334 -23.162 1.00 63.09 142 GLY A N 1
ATOM 1109 C CA . GLY A 1 142 ? 7.177 11.448 -22.789 1.00 63.09 142 GLY A CA 1
ATOM 1110 C C . GLY A 1 142 ? 8.595 11.313 -23.357 1.00 63.09 142 GLY A C 1
ATOM 1111 O O . GLY A 1 142 ? 9.138 12.276 -23.896 1.00 63.09 142 GLY A O 1
ATOM 1112 N N . LEU A 1 143 ? 9.169 10.107 -23.311 1.00 67.19 143 LEU A N 1
ATOM 1113 C CA . LEU A 1 143 ? 10.469 9.805 -23.918 1.00 67.19 143 LEU A CA 1
ATOM 1114 C C . LEU A 1 143 ? 10.426 9.894 -25.448 1.00 67.19 143 LEU A C 1
ATOM 1116 O O . LEU A 1 143 ? 11.323 10.493 -26.030 1.00 67.19 143 LEU A O 1
ATOM 1120 N N . LEU A 1 144 ? 9.380 9.372 -26.095 1.00 61.50 144 LEU A N 1
ATOM 1121 C CA . LEU A 1 144 ? 9.173 9.486 -27.541 1.00 61.50 144 LEU A CA 1
ATOM 1122 C C . LEU A 1 144 ? 9.045 10.944 -27.983 1.00 61.50 144 LEU A C 1
ATOM 1124 O O . LEU A 1 144 ? 9.639 11.313 -28.986 1.00 61.50 144 LEU A O 1
ATOM 1128 N N . TYR A 1 145 ? 8.333 11.794 -27.240 1.00 59.97 145 TYR A N 1
ATOM 1129 C CA . TYR A 1 145 ? 8.266 13.231 -27.527 1.00 59.97 145 TYR A CA 1
ATOM 1130 C C . TYR A 1 145 ? 9.628 13.917 -27.365 1.00 59.97 145 TYR A C 1
ATOM 1132 O O . TYR A 1 145 ? 10.009 14.729 -28.206 1.00 59.97 145 TYR A O 1
ATOM 1140 N N . ALA A 1 146 ? 10.396 13.565 -26.329 1.00 58.84 146 ALA A N 1
ATOM 1141 C CA . ALA A 1 146 ? 11.759 14.069 -26.159 1.00 58.84 146 ALA A CA 1
ATOM 1142 C C . ALA A 1 146 ? 12.706 13.588 -27.281 1.00 58.84 146 ALA A C 1
ATOM 1144 O O . ALA A 1 146 ? 13.598 14.324 -27.706 1.00 58.84 146 ALA A O 1
ATOM 1145 N N . GLN A 1 147 ? 12.488 12.374 -27.796 1.00 56.72 147 GLN A N 1
ATOM 1146 C CA . GLN A 1 147 ? 13.307 11.735 -28.831 1.00 56.72 147 GLN A CA 1
ATOM 1147 C C . GLN A 1 147 ? 12.867 12.033 -30.267 1.00 56.72 147 GLN A C 1
ATOM 1149 O O . GLN A 1 147 ? 13.693 11.977 -31.169 1.00 56.72 147 GLN A O 1
ATOM 1154 N N . LEU A 1 148 ? 11.617 12.425 -30.514 1.00 52.84 148 LEU A N 1
ATOM 1155 C CA . LEU A 1 148 ? 11.177 12.963 -31.808 1.00 52.84 148 LEU A CA 1
ATOM 1156 C C . LEU A 1 148 ? 11.875 14.294 -32.124 1.00 52.84 148 LEU A C 1
ATOM 1158 O O . LEU A 1 148 ? 12.096 14.606 -33.289 1.00 52.84 148 LEU A O 1
ATOM 1162 N N . ASN A 1 149 ? 12.331 15.016 -31.096 1.00 53.44 149 ASN A N 1
ATOM 1163 C CA . ASN A 1 149 ? 13.277 16.124 -31.249 1.00 53.44 149 ASN A CA 1
ATOM 1164 C C . ASN A 1 149 ? 14.728 15.669 -31.529 1.00 53.44 149 ASN A C 1
ATOM 1166 O O . ASN A 1 149 ? 15.580 16.505 -31.812 1.00 53.44 149 ASN A O 1
ATOM 1170 N N . THR A 1 150 ? 15.036 14.368 -31.447 1.00 48.06 150 THR A N 1
ATOM 1171 C CA . THR A 1 150 ? 16.387 13.788 -31.568 1.00 48.06 150 THR A CA 1
ATOM 1172 C C . THR A 1 150 ? 16.394 12.357 -32.165 1.00 48.06 150 THR A C 1
ATOM 1174 O O . THR A 1 150 ? 16.837 11.431 -31.511 1.00 48.06 150 THR A O 1
ATOM 1177 N N . ILE A 1 151 ? 15.898 12.154 -33.398 1.00 46.34 151 ILE A N 1
ATOM 1178 C CA . ILE A 1 151 ? 16.168 11.054 -34.384 1.00 46.34 151 ILE A CA 1
ATOM 1179 C C . ILE A 1 151 ? 16.356 9.583 -33.876 1.00 46.34 151 ILE A C 1
ATOM 1181 O O . ILE A 1 151 ? 16.874 8.739 -34.603 1.00 46.34 151 ILE A O 1
ATOM 1185 N N . TYR A 1 152 ? 15.931 9.186 -32.676 1.00 46.16 152 TYR A N 1
ATOM 1186 C CA . TYR A 1 152 ? 16.067 7.797 -32.206 1.00 46.16 152 TYR A CA 1
ATOM 1187 C C . TYR A 1 152 ? 14.728 7.057 -32.277 1.00 46.16 152 TYR A C 1
ATOM 1189 O O . TYR A 1 152 ? 13.760 7.412 -31.612 1.00 46.16 152 TYR A O 1
ATOM 1197 N N . GLY A 1 153 ? 14.677 6.000 -33.093 1.00 48.25 153 GLY A N 1
ATOM 1198 C CA . GLY A 1 153 ? 13.518 5.119 -33.217 1.00 48.25 153 GLY A CA 1
ATOM 1199 C C . GLY A 1 153 ? 13.402 4.170 -32.026 1.00 48.25 153 GLY A C 1
ATOM 1200 O O . GLY A 1 153 ? 14.029 3.113 -32.018 1.00 48.25 153 GLY A O 1
ATOM 1201 N N . GLN A 1 154 ? 12.595 4.526 -31.024 1.00 55.34 154 GLN A N 1
ATOM 1202 C CA . GLN A 1 154 ? 12.163 3.583 -29.990 1.00 55.34 154 GLN A CA 1
ATOM 1203 C C . GLN A 1 154 ? 10.827 2.938 -30.362 1.00 55.34 154 GLN A C 1
ATOM 1205 O O . GLN A 1 154 ? 9.830 3.618 -30.591 1.00 55.34 154 GLN A O 1
ATOM 1210 N N . ALA A 1 155 ? 10.801 1.606 -30.376 1.00 58.22 155 ALA A N 1
ATOM 1211 C CA . ALA A 1 155 ? 9.571 0.833 -30.474 1.00 58.22 155 ALA A CA 1
ATOM 1212 C C . ALA A 1 155 ? 8.947 0.657 -29.079 1.00 58.22 155 ALA A C 1
ATOM 1214 O O . ALA A 1 155 ? 9.619 0.290 -28.112 1.00 58.22 155 ALA A O 1
ATOM 1215 N N . VAL A 1 156 ? 7.645 0.922 -28.967 1.00 60.47 156 VAL A N 1
ATOM 1216 C CA . VAL A 1 156 ? 6.867 0.636 -27.756 1.00 60.47 156 VAL A CA 1
ATOM 1217 C C . VAL A 1 156 ? 6.284 -0.762 -27.895 1.00 60.47 156 VAL A C 1
ATOM 1219 O O . VAL A 1 156 ? 5.316 -0.966 -28.622 1.00 60.47 156 VAL A O 1
ATOM 1222 N N . PHE A 1 157 ? 6.883 -1.730 -27.207 1.00 69.06 157 PHE A N 1
ATOM 1223 C CA . PHE A 1 157 ? 6.368 -3.094 -27.175 1.00 69.06 157 PHE A CA 1
ATOM 1224 C C . PHE A 1 157 ? 5.268 -3.220 -26.120 1.00 69.06 157 PHE A C 1
ATOM 1226 O O . PHE A 1 157 ? 5.458 -2.854 -24.959 1.00 69.06 157 PHE A O 1
ATOM 1233 N N . LEU A 1 158 ? 4.116 -3.759 -26.529 1.00 73.75 158 LEU A N 1
ATOM 1234 C CA . LEU A 1 158 ? 2.985 -4.046 -25.640 1.00 73.75 158 LEU A CA 1
ATOM 1235 C C . LEU A 1 158 ? 3.376 -5.007 -24.504 1.00 73.75 158 LEU A C 1
ATOM 1237 O O . LEU A 1 158 ? 2.863 -4.901 -23.394 1.00 73.75 158 LEU A O 1
ATOM 1241 N N . GLU A 1 159 ? 4.322 -5.905 -24.764 1.00 78.50 159 GLU A N 1
ATOM 1242 C CA . GLU A 1 159 ? 4.834 -6.870 -23.788 1.00 78.50 159 GLU A CA 1
ATOM 1243 C C . GLU A 1 159 ? 5.482 -6.184 -22.579 1.00 78.50 159 GLU A C 1
ATOM 1245 O O . GLU A 1 159 ? 5.176 -6.539 -21.443 1.00 78.50 159 GLU A O 1
ATOM 1250 N N . ASP A 1 160 ? 6.276 -5.131 -22.794 1.00 74.44 160 ASP A N 1
ATOM 1251 C CA . ASP A 1 160 ? 6.912 -4.379 -21.707 1.00 74.44 160 ASP A CA 1
ATOM 1252 C C . ASP A 1 160 ? 5.887 -3.640 -20.833 1.00 74.44 160 ASP A C 1
ATOM 1254 O O . ASP A 1 160 ? 6.075 -3.486 -19.625 1.00 74.44 160 ASP A O 1
ATOM 1258 N N . LEU A 1 161 ? 4.800 -3.163 -21.447 1.00 79.88 161 LEU A N 1
ATOM 1259 C CA . LEU A 1 161 ? 3.694 -2.491 -20.762 1.00 79.88 161 LEU A CA 1
ATOM 1260 C C . LEU A 1 161 ? 2.937 -3.467 -19.861 1.00 79.88 161 LEU A C 1
ATOM 1262 O O . LEU A 1 161 ? 2.663 -3.158 -18.699 1.00 79.88 161 LEU A O 1
ATOM 1266 N N . ILE A 1 162 ? 2.630 -4.652 -20.395 1.00 85.06 162 ILE A N 1
ATOM 1267 C CA . ILE A 1 162 ? 1.973 -5.729 -19.653 1.00 85.06 162 ILE A CA 1
ATOM 1268 C C . ILE A 1 162 ? 2.878 -6.219 -18.525 1.00 85.06 162 ILE A C 1
ATOM 1270 O O . ILE A 1 162 ? 2.402 -6.390 -17.405 1.00 85.06 162 ILE A O 1
ATOM 1274 N N . LEU A 1 163 ? 4.174 -6.391 -18.788 1.00 85.31 163 LEU A N 1
ATOM 1275 C CA . LEU A 1 163 ? 5.148 -6.824 -17.793 1.00 85.31 163 LEU A CA 1
ATOM 1276 C C . LEU A 1 163 ? 5.274 -5.807 -16.656 1.00 85.31 163 LEU A C 1
ATOM 1278 O O . LEU A 1 163 ? 5.168 -6.180 -15.491 1.00 85.31 163 LEU A O 1
ATOM 1282 N N . TYR A 1 164 ? 5.441 -4.522 -16.976 1.00 84.94 164 TYR A N 1
ATOM 1283 C CA . TYR A 1 164 ? 5.562 -3.475 -15.965 1.00 84.94 164 TYR A CA 1
ATOM 1284 C C . TYR A 1 164 ? 4.285 -3.337 -15.131 1.00 84.94 164 TYR A C 1
ATOM 1286 O O . TYR A 1 164 ? 4.350 -3.359 -13.903 1.00 84.94 164 TYR A O 1
ATOM 1294 N N . GLY A 1 165 ? 3.116 -3.258 -15.778 1.00 86.25 165 GLY A N 1
ATOM 1295 C CA . GLY A 1 165 ? 1.831 -3.205 -15.080 1.00 86.25 165 GLY A CA 1
ATOM 1296 C C . GLY A 1 165 ? 1.574 -4.453 -14.235 1.00 86.25 165 GLY A C 1
ATOM 1297 O O . GLY A 1 165 ? 1.164 -4.348 -13.082 1.00 86.25 165 GLY A O 1
ATOM 1298 N N . GLY A 1 166 ? 1.874 -5.636 -14.771 1.00 89.19 166 GLY A N 1
ATOM 1299 C CA . GLY A 1 166 ? 1.737 -6.911 -14.073 1.00 89.19 166 GLY A CA 1
ATOM 1300 C C . GLY A 1 166 ? 2.626 -7.005 -12.835 1.00 89.19 166 GLY A C 1
ATOM 1301 O O . GLY A 1 166 ? 2.141 -7.378 -11.769 1.00 89.19 166 GLY A O 1
ATOM 1302 N N . LEU A 1 167 ? 3.898 -6.609 -12.942 1.00 89.38 167 LEU A N 1
ATOM 1303 C CA . LEU A 1 167 ? 4.821 -6.550 -11.806 1.00 89.38 167 LEU A CA 1
ATOM 1304 C C . LEU A 1 167 ? 4.339 -5.549 -10.754 1.00 89.38 167 LEU A C 1
ATOM 1306 O O . LEU A 1 167 ? 4.295 -5.878 -9.570 1.00 89.38 167 LEU A O 1
ATOM 1310 N N . LEU A 1 168 ? 3.911 -4.356 -11.171 1.00 88.75 168 LEU A N 1
ATOM 1311 C CA . LEU A 1 168 ? 3.379 -3.360 -10.247 1.00 88.75 168 LEU A CA 1
ATOM 1312 C C . LEU A 1 168 ? 2.140 -3.901 -9.515 1.00 88.75 168 LEU A C 1
ATOM 1314 O O . LEU A 1 168 ? 2.076 -3.857 -8.293 1.00 88.75 168 LEU A O 1
ATOM 1318 N N . GLY A 1 169 ? 1.191 -4.500 -10.236 1.00 90.75 169 GLY A N 1
ATOM 1319 C CA . GLY A 1 169 ? 0.010 -5.137 -9.652 1.00 90.75 169 GLY A CA 1
ATOM 1320 C C . GLY A 1 169 ? 0.345 -6.263 -8.676 1.00 90.75 169 GLY A C 1
ATOM 1321 O O . GLY A 1 169 ? -0.166 -6.276 -7.557 1.00 90.75 169 GLY A O 1
ATOM 1322 N N . LEU A 1 170 ? 1.227 -7.185 -9.068 1.00 90.38 170 LEU A N 1
ATOM 1323 C CA . LEU A 1 170 ? 1.601 -8.350 -8.264 1.00 90.38 170 LEU A CA 1
ATOM 1324 C C . LEU A 1 170 ? 2.278 -7.961 -6.945 1.00 90.38 170 LEU A C 1
ATOM 1326 O O . LEU A 1 170 ? 2.045 -8.615 -5.931 1.00 90.38 170 LEU A O 1
ATOM 1330 N N . PHE A 1 171 ? 3.093 -6.904 -6.945 1.00 88.06 171 PHE A N 1
ATOM 1331 C CA . PHE A 1 171 ? 3.822 -6.463 -5.755 1.00 88.06 171 PHE A CA 1
ATOM 1332 C C . PHE A 1 171 ? 3.033 -5.481 -4.889 1.00 88.06 171 PHE A C 1
ATOM 1334 O O . PHE A 1 171 ? 3.099 -5.555 -3.661 1.00 88.06 171 PHE A O 1
ATOM 1341 N N . ILE A 1 172 ? 2.235 -4.601 -5.495 1.00 89.19 172 ILE A N 1
ATOM 1342 C CA . ILE A 1 172 ? 1.407 -3.649 -4.749 1.00 89.19 172 ILE A CA 1
ATOM 1343 C C . ILE A 1 172 ? 0.211 -4.351 -4.099 1.00 89.19 172 ILE A C 1
ATOM 1345 O O . ILE A 1 172 ? -0.150 -4.002 -2.978 1.00 89.19 172 ILE A O 1
ATOM 1349 N N . ALA A 1 173 ? -0.381 -5.369 -4.734 1.00 91.94 173 ALA A N 1
ATOM 1350 C CA . ALA A 1 173 ? -1.529 -6.100 -4.190 1.00 91.94 173 ALA A CA 1
ATOM 1351 C C . ALA A 1 173 ? -1.322 -6.649 -2.761 1.00 91.94 173 ALA A C 1
ATOM 1353 O O . ALA A 1 173 ? -2.126 -6.316 -1.885 1.00 91.94 173 ALA A O 1
ATOM 1354 N N . PRO A 1 174 ? -0.277 -7.447 -2.457 1.00 92.06 174 PRO A N 1
ATOM 1355 C CA . PRO A 1 174 ? -0.057 -7.954 -1.105 1.00 92.06 174 PRO A CA 1
ATOM 1356 C C . PRO A 1 174 ? 0.247 -6.829 -0.114 1.00 92.06 174 PRO A C 1
ATOM 1358 O O . PRO A 1 174 ? -0.259 -6.856 1.005 1.00 92.06 174 PRO A O 1
ATOM 1361 N N . MET A 1 175 ? 1.010 -5.813 -0.522 1.00 93.25 175 MET A N 1
ATOM 1362 C CA . MET 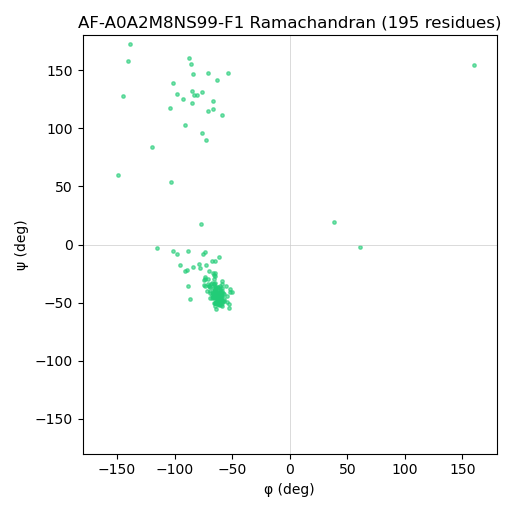A 1 175 ? 1.381 -4.704 0.357 1.00 93.25 175 MET A CA 1
ATOM 1363 C C . MET A 1 175 ? 0.174 -3.832 0.698 1.00 93.25 175 MET A C 1
ATOM 1365 O O . MET A 1 175 ? -0.039 -3.489 1.858 1.00 93.25 175 MET A O 1
ATOM 1369 N N . PHE A 1 176 ? -0.683 -3.538 -0.276 1.00 91.62 176 PHE A N 1
ATOM 1370 C CA . PHE A 1 176 ? -1.918 -2.809 -0.029 1.00 91.62 176 PHE A CA 1
ATOM 1371 C C . PHE A 1 176 ? -2.937 -3.659 0.748 1.00 91.62 176 PHE A C 1
ATOM 1373 O O . PHE A 1 176 ? -3.609 -3.151 1.643 1.00 91.62 176 PHE A O 1
ATOM 1380 N N . GLY A 1 177 ? -2.999 -4.972 0.506 1.00 89.50 177 GLY A N 1
ATOM 1381 C CA . GLY A 1 177 ? -3.763 -5.902 1.343 1.00 89.50 177 GLY A CA 1
ATOM 1382 C C . GLY A 1 177 ? -3.327 -5.861 2.813 1.00 89.50 177 GLY A C 1
ATOM 1383 O O . GLY A 1 177 ? -4.168 -5.721 3.702 1.00 89.50 177 GLY A O 1
ATOM 1384 N N . LEU A 1 178 ? -2.017 -5.898 3.077 1.00 91.94 178 LEU A N 1
ATOM 1385 C CA . LEU A 1 178 ? -1.448 -5.760 4.422 1.00 91.94 178 LEU A CA 1
ATOM 1386 C C . LEU A 1 178 ? -1.754 -4.392 5.038 1.00 91.94 178 LEU A C 1
ATOM 1388 O O . LEU A 1 178 ? -2.177 -4.326 6.190 1.00 91.94 178 LEU A O 1
ATOM 1392 N N . PHE A 1 179 ? -1.624 -3.311 4.268 1.00 91.88 179 PHE A N 1
ATOM 1393 C CA . PHE A 1 179 ? -1.995 -1.966 4.710 1.00 91.88 179 PHE A CA 1
ATOM 1394 C C . PHE A 1 179 ? -3.448 -1.918 5.211 1.00 91.88 179 PHE A C 1
ATOM 1396 O O . PHE A 1 179 ? -3.728 -1.368 6.278 1.00 91.88 179 PHE A O 1
ATOM 1403 N N . ARG A 1 180 ? -4.378 -2.550 4.486 1.00 88.88 180 ARG A N 1
ATOM 1404 C CA . ARG A 1 180 ? -5.802 -2.632 4.856 1.00 88.88 180 ARG A CA 1
ATOM 1405 C C . ARG A 1 180 ? -6.068 -3.499 6.084 1.00 88.88 180 ARG A C 1
ATOM 1407 O O . ARG A 1 180 ? -6.929 -3.157 6.899 1.00 88.88 180 ARG A O 1
ATOM 1414 N N . ILE A 1 181 ? -5.329 -4.593 6.248 1.00 87.94 181 ILE A N 1
ATOM 1415 C CA . ILE A 1 181 ? -5.369 -5.432 7.456 1.00 87.94 181 ILE A CA 1
ATOM 1416 C C . ILE A 1 181 ? -4.937 -4.609 8.671 1.00 87.94 181 ILE A C 1
ATOM 1418 O O . ILE A 1 181 ? -5.668 -4.541 9.657 1.00 87.94 181 ILE A O 1
ATOM 1422 N N . CYS A 1 182 ? -3.787 -3.940 8.579 1.00 87.88 182 CYS A N 1
ATOM 1423 C CA . CYS A 1 182 ? -3.233 -3.150 9.672 1.00 87.88 182 CYS A CA 1
ATOM 1424 C C . CYS A 1 182 ? -4.148 -1.983 10.047 1.00 87.88 182 CYS A C 1
ATOM 1426 O O . CY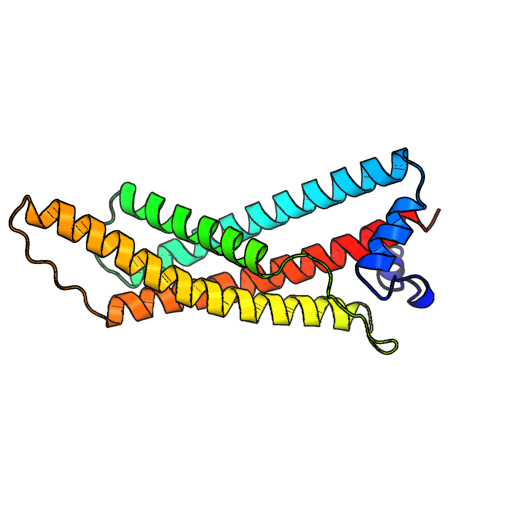S A 1 182 ? -4.492 -1.836 11.211 1.00 87.88 182 CYS A O 1
ATOM 1428 N N . THR A 1 183 ? -4.597 -1.183 9.079 1.00 87.81 183 THR A N 1
ATOM 1429 C CA . THR A 1 183 ? -5.448 -0.009 9.347 1.00 87.81 183 THR A CA 1
ATOM 1430 C C . THR A 1 183 ? -6.813 -0.383 9.923 1.00 87.81 183 THR A C 1
ATOM 1432 O O . THR A 1 183 ? -7.264 0.245 10.881 1.00 87.81 183 THR A O 1
ATOM 1435 N N . SER A 1 184 ? -7.454 -1.443 9.418 1.00 83.44 184 SER A N 1
ATOM 1436 C CA . SER A 1 184 ? -8.715 -1.928 9.997 1.00 83.44 184 SER A CA 1
ATOM 1437 C C . SER A 1 184 ? -8.522 -2.476 11.415 1.00 83.44 184 SER A C 1
ATOM 1439 O O . SER A 1 184 ? -9.285 -2.120 12.312 1.00 83.44 184 SER A O 1
ATOM 1441 N N . GLY A 1 185 ? -7.470 -3.268 11.649 1.00 82.88 185 GLY A N 1
ATOM 1442 C CA . GLY A 1 185 ? -7.121 -3.765 12.981 1.00 82.88 185 GLY A CA 1
ATOM 1443 C C . GLY A 1 185 ? -6.805 -2.642 13.972 1.00 82.88 185 GLY A C 1
ATOM 1444 O O . GLY A 1 185 ? -7.323 -2.651 15.086 1.00 82.88 185 GLY A O 1
ATOM 1445 N N . LEU A 1 186 ? -6.025 -1.642 13.552 1.00 85.31 186 LEU A N 1
ATOM 1446 C CA . LEU A 1 186 ? -5.692 -0.456 14.345 1.00 85.31 186 LEU A CA 1
ATOM 1447 C C . LEU A 1 186 ? -6.942 0.343 14.721 1.00 85.31 186 LEU A C 1
ATOM 1449 O O . LEU A 1 186 ? -7.083 0.738 15.874 1.00 85.31 186 LEU A O 1
ATOM 1453 N N . SER A 1 187 ? -7.861 0.548 13.776 1.00 83.25 187 SER A N 1
ATOM 1454 C CA . SER A 1 187 ? -9.091 1.314 14.003 1.00 83.25 187 SER A CA 1
ATOM 1455 C C . SER A 1 187 ? -9.965 0.685 15.095 1.00 83.25 187 SER A C 1
ATOM 1457 O O . SER A 1 187 ? -10.351 1.349 16.060 1.00 83.25 187 SER A O 1
ATOM 1459 N N . TYR A 1 188 ? -10.222 -0.624 14.999 1.00 77.38 188 TYR A N 1
ATOM 1460 C CA . TYR A 1 188 ? -11.016 -1.342 16.000 1.00 77.38 188 TYR A CA 1
ATOM 1461 C C . TYR A 1 188 ? -10.269 -1.533 17.326 1.00 77.38 188 TYR A C 1
ATOM 1463 O O . TYR A 1 188 ? -10.870 -1.360 18.385 1.00 77.38 188 TYR A O 1
ATOM 1471 N N . GLY A 1 189 ? -8.969 -1.841 17.283 1.00 78.56 189 GLY A N 1
ATOM 1472 C CA . GLY A 1 189 ? -8.145 -2.044 18.476 1.00 78.56 189 GLY A CA 1
ATOM 1473 C C . GLY A 1 189 ? -7.990 -0.776 19.318 1.00 78.56 189 GLY A C 1
ATOM 1474 O O . GLY A 1 189 ? -8.159 -0.824 20.533 1.00 78.56 189 GLY A O 1
ATOM 1475 N N . LEU A 1 190 ? -7.744 0.379 18.688 1.00 82.00 190 LEU A N 1
ATOM 1476 C CA . LEU A 1 190 ? -7.640 1.656 19.401 1.00 82.00 190 LEU A CA 1
ATOM 1477 C C . LEU A 1 190 ? -8.978 2.080 20.016 1.00 82.00 190 LEU A C 1
ATOM 1479 O O . LEU A 1 190 ? -9.001 2.530 21.158 1.00 82.00 190 LEU A O 1
ATOM 1483 N N . LEU A 1 191 ? -10.095 1.915 19.296 1.00 78.88 191 LEU A N 1
ATOM 1484 C CA . LEU A 1 191 ? -11.416 2.257 19.836 1.00 78.88 191 LEU A CA 1
ATOM 1485 C C . LEU A 1 191 ? -11.748 1.410 21.070 1.00 78.88 191 LEU A C 1
ATOM 1487 O O . LEU A 1 191 ? -12.260 1.924 22.063 1.00 78.88 191 LEU A O 1
ATOM 1491 N N . ALA A 1 192 ? -11.449 0.118 21.000 1.00 74.44 192 ALA A N 1
ATOM 1492 C CA . ALA A 1 192 ? -11.624 -0.813 22.097 1.00 74.44 192 ALA A CA 1
ATOM 1493 C C . ALA A 1 192 ? -10.812 -0.429 23.342 1.00 74.44 192 ALA A C 1
ATOM 1495 O O . ALA A 1 192 ? -11.374 -0.349 24.432 1.00 74.44 192 ALA A O 1
ATOM 1496 N N . LEU A 1 193 ? -9.520 -0.129 23.173 1.00 78.38 193 LEU A N 1
ATOM 1497 C CA . LEU A 1 193 ? -8.653 0.312 24.270 1.00 78.38 193 LEU A CA 1
ATOM 1498 C C . LEU A 1 193 ? -9.184 1.584 24.943 1.00 78.38 193 LEU A C 1
ATOM 1500 O O . LEU A 1 193 ? -9.137 1.702 26.159 1.00 78.38 193 LEU A O 1
ATOM 1504 N N . MET A 1 194 ? -9.750 2.515 24.172 1.00 77.81 194 MET A N 1
ATOM 1505 C CA . MET A 1 194 ? -10.258 3.786 24.707 1.00 77.81 194 MET A CA 1
ATOM 1506 C C . MET A 1 194 ? -11.628 3.693 25.386 1.00 77.81 194 MET A C 1
ATOM 1508 O O . MET A 1 194 ? -12.009 4.616 26.113 1.00 77.81 194 MET A O 1
ATOM 1512 N N . LYS A 1 195 ? -12.368 2.606 25.136 1.00 72.06 195 LYS A N 1
ATOM 1513 C CA . LYS A 1 195 ? -13.618 2.262 25.828 1.00 72.06 195 LYS A CA 1
ATOM 1514 C C . LYS A 1 195 ? -13.397 1.377 27.060 1.00 72.06 195 LYS A C 1
ATOM 1516 O O . LYS A 1 195 ? -14.271 1.346 27.914 1.00 72.06 195 LYS A O 1
ATOM 1521 N N . GLY A 1 196 ? -12.279 0.651 27.130 1.00 62.16 196 GLY A N 1
ATOM 1522 C CA . GLY A 1 196 ? -11.947 -0.311 28.191 1.00 62.16 196 GLY A CA 1
ATOM 1523 C C . GLY A 1 196 ? -11.472 0.292 29.519 1.00 62.16 196 GLY A C 1
ATOM 1524 O O . GLY A 1 196 ? -10.879 -0.430 30.315 1.00 62.16 196 GLY A O 1
ATOM 1525 N N . GLU A 1 197 ? -11.733 1.580 29.750 1.00 44.91 197 GLU A N 1
ATOM 1526 C CA . GLU A 1 197 ? -11.443 2.328 30.984 1.00 44.91 197 GLU A CA 1
ATOM 1527 C C . GLU A 1 197 ? -12.672 3.106 31.450 1.00 44.91 197 GLU A C 1
ATOM 1529 O O . GLU A 1 197 ? -13.086 4.024 30.687 1.00 44.91 197 GLU A O 1
#

Nearest PDB structures (foldseek):
  6uy0-assembly1_A  TM=2.153E-01  e=4.678E-01  Bos taurus